Protein AF-A0A1Y1L6H0-F1 (afdb_monomer_lite)

Structure (mmCIF, N/CA/C/O backbone):
data_AF-A0A1Y1L6H0-F1
#
_entry.id   AF-A0A1Y1L6H0-F1
#
loop_
_atom_site.group_PDB
_atom_site.id
_atom_site.type_symbol
_atom_site.label_atom_id
_atom_site.label_alt_id
_atom_site.label_comp_id
_atom_site.label_asym_id
_atom_site.label_entity_id
_atom_site.label_seq_id
_atom_site.pdbx_PDB_ins_code
_atom_site.Cartn_x
_atom_site.Cartn_y
_atom_site.Cartn_z
_atom_site.occupancy
_atom_site.B_iso_or_equiv
_atom_site.auth_seq_id
_atom_site.auth_comp_id
_atom_site.auth_asym_id
_atom_site.auth_atom_id
_atom_site.pdbx_PDB_model_num
ATOM 1 N N . LEU A 1 1 ? 3.637 -61.536 18.360 1.00 40.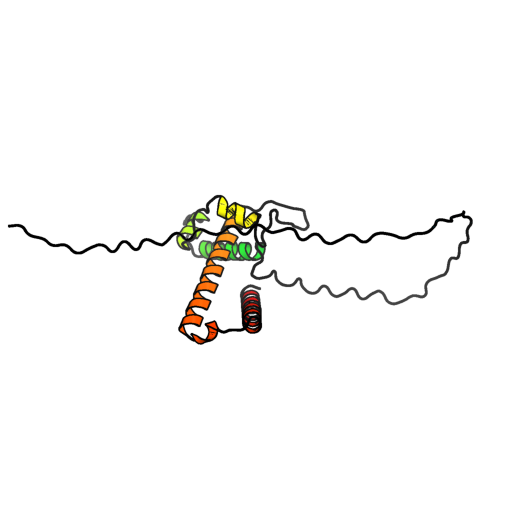59 1 LEU A N 1
ATOM 2 C CA . LEU A 1 1 ? 4.195 -61.189 17.035 1.00 40.59 1 LEU A CA 1
ATOM 3 C C . LEU A 1 1 ? 3.555 -59.858 16.644 1.00 40.59 1 LEU A C 1
ATOM 5 O O . LEU A 1 1 ? 2.347 -59.846 16.490 1.00 40.59 1 LEU A O 1
ATOM 9 N N . ALA A 1 2 ? 4.192 -58.685 16.686 1.00 39.50 2 ALA A N 1
ATOM 10 C CA . ALA A 1 2 ? 5.595 -58.319 16.458 1.00 39.50 2 ALA A CA 1
ATOM 11 C C . ALA A 1 2 ? 6.071 -58.635 15.031 1.00 39.50 2 ALA A C 1
ATOM 13 O O . ALA A 1 2 ? 6.339 -59.795 14.738 1.00 39.50 2 ALA A O 1
ATOM 14 N N . VAL A 1 3 ? 6.158 -57.614 14.168 1.00 39.69 3 VAL A N 1
ATOM 15 C CA . VAL A 1 3 ? 7.406 -56.915 13.774 1.00 39.69 3 VAL A CA 1
ATOM 16 C C . VAL A 1 3 ? 7.045 -55.742 12.840 1.00 39.69 3 VAL A C 1
ATOM 18 O O . VAL A 1 3 ? 6.186 -55.883 11.976 1.00 39.69 3 VAL A O 1
ATOM 21 N N . ALA A 1 4 ? 7.699 -54.589 13.016 1.00 43.91 4 ALA A N 1
ATOM 22 C CA . ALA A 1 4 ? 7.707 -53.475 12.059 1.00 43.91 4 ALA A CA 1
ATOM 23 C C . ALA A 1 4 ? 9.045 -53.457 11.295 1.00 43.91 4 ALA A C 1
ATOM 25 O O . ALA A 1 4 ? 10.051 -53.934 11.822 1.00 43.91 4 ALA A O 1
ATOM 26 N N . PRO A 1 5 ? 9.078 -52.899 10.077 1.00 48.12 5 PRO A N 1
ATOM 27 C CA . PRO A 1 5 ? 9.837 -51.655 9.877 1.00 48.12 5 PRO A CA 1
ATOM 28 C C . PRO A 1 5 ? 9.078 -50.660 8.964 1.00 48.12 5 PRO A C 1
ATOM 30 O O . PRO A 1 5 ? 8.147 -51.037 8.265 1.00 48.12 5 PRO A O 1
ATOM 33 N N . GLY A 1 6 ? 9.381 -49.362 8.906 1.00 35.38 6 GLY A N 1
ATOM 34 C CA . GLY A 1 6 ? 10.550 -48.647 9.420 1.00 35.38 6 GLY A CA 1
ATOM 35 C C . GLY A 1 6 ? 11.371 -48.047 8.274 1.00 35.38 6 GLY A C 1
ATOM 36 O O . GLY A 1 6 ? 12.362 -48.644 7.873 1.00 35.38 6 GLY A O 1
ATOM 37 N N . VAL A 1 7 ? 10.973 -46.873 7.762 1.00 43.47 7 VAL A N 1
ATOM 38 C CA . VAL A 1 7 ? 11.763 -46.077 6.797 1.00 43.47 7 VAL A CA 1
ATOM 39 C C . VAL A 1 7 ? 11.653 -44.568 7.064 1.00 43.47 7 VAL A C 1
ATOM 41 O O . VAL A 1 7 ? 10.680 -43.913 6.711 1.00 43.47 7 VAL A O 1
ATOM 44 N N . SER A 1 8 ? 12.700 -44.058 7.711 1.00 42.34 8 SER A N 1
ATOM 45 C CA . SER A 1 8 ? 13.355 -42.753 7.530 1.00 42.34 8 SER A CA 1
ATOM 46 C C . SER A 1 8 ? 12.532 -41.518 7.135 1.00 42.34 8 SER A C 1
ATOM 48 O O . SER A 1 8 ? 12.266 -41.266 5.961 1.00 42.34 8 SER A O 1
ATOM 50 N N . ALA A 1 9 ? 12.329 -40.625 8.108 1.00 40.88 9 ALA A N 1
ATOM 51 C CA . ALA A 1 9 ? 12.103 -39.208 7.838 1.00 40.88 9 ALA A CA 1
ATOM 52 C C . ALA A 1 9 ? 13.389 -38.558 7.288 1.00 40.88 9 ALA A C 1
ATOM 54 O O . ALA A 1 9 ? 14.435 -38.594 7.939 1.00 40.88 9 ALA A O 1
ATOM 55 N N . VAL A 1 10 ? 13.318 -37.935 6.109 1.00 40.34 10 VAL A N 1
ATOM 56 C CA . VAL A 1 10 ? 14.435 -37.161 5.546 1.00 40.34 10 VAL A CA 1
ATOM 57 C C . VAL A 1 10 ? 14.417 -35.757 6.150 1.00 40.34 10 VAL A C 1
ATOM 59 O O . VAL A 1 10 ? 13.650 -34.892 5.732 1.00 40.34 10 VAL A O 1
ATOM 62 N N . SER A 1 11 ? 15.279 -35.530 7.140 1.00 41.59 11 SER A N 1
ATOM 63 C CA . SER A 1 11 ? 15.542 -34.193 7.675 1.00 41.59 11 SER A CA 1
ATOM 64 C C . SER A 1 11 ? 16.319 -33.369 6.644 1.00 41.59 11 SER A C 1
ATOM 66 O O . SER A 1 11 ? 17.521 -33.565 6.461 1.00 41.59 11 SER A O 1
ATOM 68 N N . SER A 1 12 ? 15.638 -32.457 5.945 1.00 36.66 12 SER A N 1
ATOM 69 C CA . SER A 1 12 ? 16.293 -31.503 5.043 1.00 36.66 12 SER A CA 1
ATOM 70 C C . SER A 1 12 ? 16.885 -30.351 5.858 1.00 36.66 12 SER A C 1
ATOM 72 O O . SER A 1 12 ? 16.270 -29.302 6.044 1.00 36.66 12 SER A O 1
ATOM 74 N N . ALA A 1 13 ? 18.081 -30.578 6.399 1.00 37.84 13 ALA A N 1
ATOM 75 C CA . ALA A 1 13 ? 18.856 -29.537 7.058 1.00 37.84 13 ALA A CA 1
ATOM 76 C C . ALA A 1 13 ? 19.291 -28.484 6.026 1.00 37.84 13 ALA A C 1
ATOM 78 O O . ALA A 1 13 ? 20.063 -28.779 5.113 1.00 37.84 13 ALA A O 1
ATOM 79 N N . VAL A 1 14 ? 18.809 -27.250 6.181 1.00 44.34 14 VAL A N 1
ATOM 80 C CA . VAL A 1 14 ? 19.261 -26.111 5.372 1.00 44.34 14 VAL A CA 1
ATOM 81 C C . VAL A 1 14 ? 20.687 -25.748 5.807 1.00 44.34 14 VAL A C 1
ATOM 83 O O . VAL A 1 14 ? 20.886 -25.437 6.985 1.00 44.34 14 VAL A O 1
ATOM 86 N N . PRO A 1 15 ? 21.695 -25.770 4.913 1.00 43.34 15 PRO A N 1
ATOM 87 C CA . PRO A 1 15 ? 23.042 -25.352 5.271 1.00 43.34 15 PRO A CA 1
ATOM 88 C C . PRO A 1 15 ? 23.066 -23.847 5.556 1.00 43.34 15 PRO A C 1
ATOM 90 O O . PRO A 1 15 ? 22.772 -23.021 4.691 1.00 43.34 15 PRO A O 1
ATOM 93 N N . CYS A 1 16 ? 23.432 -23.493 6.787 1.00 38.28 16 CYS A N 1
ATOM 94 C CA . CYS A 1 16 ? 23.666 -22.113 7.192 1.00 38.28 16 CYS A CA 1
ATOM 95 C C . CYS A 1 16 ? 24.938 -21.592 6.506 1.00 38.28 16 CYS A C 1
ATOM 97 O O . CYS A 1 16 ? 26.048 -21.982 6.873 1.00 38.28 16 CYS A O 1
ATOM 99 N N . PHE A 1 17 ? 24.785 -20.728 5.502 1.00 38.56 17 PHE A N 1
ATOM 100 C CA . PHE A 1 17 ? 25.913 -20.045 4.872 1.00 38.56 17 PHE A CA 1
ATOM 101 C C . PHE A 1 17 ? 26.364 -18.860 5.742 1.00 38.56 17 PHE A C 1
ATOM 103 O O . PHE A 1 17 ? 25.545 -17.983 6.033 1.00 38.56 17 PHE A O 1
ATOM 110 N N . PRO A 1 18 ? 27.646 -18.779 6.146 1.00 38.69 18 PRO A N 1
ATOM 111 C CA . PRO A 1 18 ? 28.152 -17.620 6.867 1.00 38.69 18 PRO A CA 1
ATOM 112 C C . PRO A 1 18 ? 28.234 -16.417 5.921 1.00 38.69 18 PRO A C 1
ATOM 114 O O . PRO A 1 18 ? 28.964 -16.437 4.929 1.00 38.69 18 PRO A O 1
ATOM 117 N N . LEU A 1 19 ? 27.496 -15.351 6.237 1.00 37.47 19 LEU A N 1
ATOM 118 C CA . LEU A 1 19 ? 27.566 -14.098 5.493 1.00 37.47 19 LEU A CA 1
ATOM 119 C C . LEU A 1 19 ? 28.901 -13.402 5.807 1.00 37.47 19 LEU A C 1
ATOM 121 O O . LEU A 1 19 ? 29.082 -12.844 6.890 1.00 37.47 19 LEU A O 1
ATOM 125 N N . ALA A 1 20 ? 29.848 -13.464 4.870 1.00 36.69 20 ALA A N 1
ATOM 126 C CA . ALA A 1 20 ? 31.135 -12.793 5.005 1.00 36.69 20 ALA A CA 1
ATOM 127 C C . ALA A 1 20 ? 30.937 -11.269 5.063 1.00 36.69 20 ALA A C 1
ATOM 129 O O . ALA A 1 20 ? 30.380 -10.667 4.145 1.00 36.69 20 ALA A O 1
ATOM 130 N N . GLN A 1 21 ? 31.403 -10.643 6.144 1.00 36.53 21 GLN A N 1
ATOM 131 C CA . GLN A 1 21 ? 31.362 -9.192 6.305 1.00 36.53 21 GLN A CA 1
ATOM 132 C C . GLN A 1 21 ? 32.488 -8.556 5.481 1.00 36.53 21 GLN A C 1
ATOM 134 O O . GLN A 1 21 ? 33.656 -8.629 5.859 1.00 36.53 21 GLN A O 1
ATOM 139 N N . SER A 1 22 ? 32.147 -7.918 4.362 1.00 37.62 22 SER A N 1
ATOM 140 C CA . SER A 1 22 ? 33.073 -7.051 3.630 1.00 37.62 22 SER A CA 1
ATOM 141 C C . SER A 1 22 ? 33.025 -5.634 4.206 1.00 37.62 22 SER A C 1
ATOM 143 O O . SER A 1 22 ? 32.093 -4.876 3.927 1.00 37.62 22 SER A O 1
ATOM 145 N N . SER A 1 23 ? 34.027 -5.268 5.003 1.00 49.72 23 SER A N 1
ATOM 146 C CA . SER A 1 23 ? 34.226 -3.886 5.455 1.00 49.72 23 SER A CA 1
ATOM 147 C C . SER A 1 23 ? 34.489 -2.950 4.265 1.00 49.72 23 SER A C 1
ATOM 149 O O . SER A 1 23 ? 35.262 -3.322 3.379 1.00 49.72 23 SER A O 1
ATOM 151 N N . PRO A 1 24 ? 33.934 -1.725 4.234 1.00 40.47 24 PRO A N 1
ATOM 152 C CA . PRO A 1 24 ? 34.320 -0.732 3.240 1.00 40.47 24 PRO A CA 1
ATOM 153 C C . PRO A 1 24 ? 35.710 -0.171 3.571 1.00 40.47 24 PRO A C 1
ATOM 155 O O . PRO A 1 24 ? 35.891 0.544 4.557 1.00 40.47 24 PRO A O 1
ATOM 158 N N . THR A 1 25 ? 36.702 -0.484 2.739 1.00 35.00 25 THR A N 1
ATOM 159 C CA . THR A 1 25 ? 38.011 0.179 2.772 1.00 35.00 25 THR A CA 1
ATOM 160 C C . THR A 1 25 ? 37.849 1.634 2.334 1.00 35.00 25 THR A C 1
ATOM 162 O O . THR A 1 25 ? 37.329 1.901 1.251 1.00 35.00 25 THR A O 1
ATOM 165 N N . ALA A 1 26 ? 38.295 2.578 3.164 1.00 38.25 26 ALA A N 1
ATOM 166 C CA . ALA A 1 26 ? 38.330 3.987 2.793 1.00 38.25 26 ALA A CA 1
ATOM 167 C C . ALA A 1 26 ? 39.348 4.217 1.664 1.00 38.25 26 ALA A C 1
ATOM 169 O O . ALA A 1 26 ? 40.471 3.720 1.731 1.00 38.25 26 ALA A O 1
ATOM 170 N N . VAL A 1 27 ? 38.961 4.991 0.649 1.00 39.22 27 VAL A N 1
ATOM 171 C CA . VAL A 1 27 ? 39.873 5.478 -0.393 1.00 39.22 27 VAL A CA 1
ATOM 172 C C . VAL A 1 27 ? 40.096 6.965 -0.151 1.00 39.22 27 VAL A C 1
ATOM 174 O O . VAL A 1 27 ? 39.189 7.774 -0.347 1.00 39.22 27 VAL A O 1
ATOM 177 N N . GLU A 1 28 ? 41.296 7.318 0.306 1.00 36.25 28 GLU A N 1
ATOM 178 C CA . GLU A 1 28 ? 41.740 8.709 0.397 1.00 36.25 28 GLU A CA 1
ATOM 179 C C . GLU A 1 28 ? 41.859 9.331 -1.000 1.00 36.25 28 GLU A C 1
ATOM 181 O O . GLU A 1 28 ? 42.448 8.749 -1.913 1.00 36.25 28 GLU A O 1
ATOM 186 N N . LEU A 1 29 ? 41.337 10.549 -1.151 1.00 42.69 29 LEU A N 1
ATOM 187 C CA . LEU A 1 29 ? 41.637 11.420 -2.285 1.00 42.69 29 LEU A CA 1
ATOM 188 C C . LEU A 1 29 ? 42.812 12.332 -1.898 1.00 42.69 29 LEU A C 1
ATOM 190 O O . LEU A 1 29 ? 42.716 13.018 -0.879 1.00 42.69 29 LEU A O 1
ATOM 194 N N . PRO A 1 30 ? 43.912 12.369 -2.672 1.00 40.06 30 PRO A N 1
ATOM 195 C CA . PRO A 1 30 ? 45.084 13.150 -2.306 1.00 40.06 30 PRO A CA 1
ATOM 196 C C . PRO A 1 30 ? 44.861 14.654 -2.497 1.00 40.06 30 PRO A C 1
ATOM 198 O O . PRO A 1 30 ? 44.523 15.132 -3.581 1.00 40.06 30 PRO A O 1
ATOM 201 N N . THR A 1 31 ? 45.140 15.406 -1.436 1.00 37.25 31 THR A N 1
ATOM 202 C CA . THR A 1 31 ? 45.309 16.861 -1.455 1.00 37.25 31 THR A CA 1
ATOM 203 C C . THR A 1 31 ? 46.467 17.265 -2.369 1.00 37.25 31 THR A C 1
ATOM 205 O O . THR A 1 31 ? 47.589 16.797 -2.184 1.00 37.25 31 THR A O 1
ATOM 208 N N . VAL A 1 32 ? 46.237 18.230 -3.262 1.00 37.97 32 VAL A N 1
ATOM 209 C CA . VAL A 1 32 ? 47.302 19.088 -3.803 1.00 37.97 32 VAL A CA 1
ATOM 210 C C . VAL A 1 32 ? 46.952 20.535 -3.475 1.00 37.97 32 VAL A C 1
ATOM 212 O O . VAL A 1 32 ? 45.915 21.048 -3.889 1.00 37.97 32 VAL A O 1
ATOM 215 N N . ASN A 1 33 ? 47.821 21.163 -2.689 1.00 37.94 33 ASN A N 1
ATOM 216 C CA . ASN A 1 33 ? 47.774 22.570 -2.304 1.00 37.94 33 ASN A CA 1
ATOM 217 C C . ASN A 1 33 ? 48.964 23.322 -2.939 1.00 37.94 33 ASN A C 1
ATOM 219 O O . ASN A 1 33 ? 49.926 22.691 -3.371 1.00 37.94 33 ASN A O 1
ATOM 223 N N . ASP A 1 34 ? 48.905 24.657 -2.869 1.00 37.50 34 ASP A N 1
ATOM 224 C CA . ASP A 1 34 ? 49.951 25.645 -3.179 1.00 37.50 34 ASP A CA 1
ATOM 225 C C . ASP A 1 34 ? 50.199 25.905 -4.681 1.00 37.50 34 ASP A C 1
ATOM 227 O O . ASP A 1 34 ? 50.350 24.992 -5.480 1.00 37.50 34 ASP A O 1
ATOM 231 N N . SER A 1 35 ? 50.226 27.148 -5.174 1.00 46.38 35 SER A N 1
ATOM 232 C CA . SER A 1 35 ? 50.798 28.371 -4.583 1.00 46.38 35 SER A CA 1
ATOM 233 C C . SER A 1 35 ? 50.128 29.639 -5.169 1.00 46.38 35 SER A C 1
ATOM 235 O O . SER A 1 35 ? 49.759 29.648 -6.338 1.00 46.38 35 SER A O 1
ATOM 237 N N . ARG A 1 36 ? 49.811 30.675 -4.366 1.00 40.22 36 ARG A N 1
ATOM 238 C CA . ARG A 1 36 ? 50.675 31.836 -3.994 1.00 40.22 36 ARG A CA 1
ATOM 239 C C . ARG A 1 36 ? 50.852 32.819 -5.180 1.00 40.22 36 ARG A C 1
ATOM 241 O O . ARG A 1 36 ? 51.211 32.381 -6.257 1.00 40.22 36 ARG A O 1
ATOM 248 N N . CYS A 1 37 ? 50.682 34.147 -5.127 1.00 33.19 37 CYS A N 1
ATOM 249 C CA . CYS A 1 37 ? 50.494 35.188 -4.091 1.00 33.19 37 CYS A CA 1
ATOM 250 C C . CYS A 1 37 ? 49.604 36.321 -4.717 1.00 33.19 37 CYS A C 1
ATOM 252 O O . CYS A 1 37 ? 49.243 36.188 -5.879 1.00 33.19 37 CYS A O 1
ATOM 254 N N . GLN A 1 38 ? 49.209 37.467 -4.132 1.00 40.56 38 GLN A N 1
ATOM 255 C CA . GLN A 1 38 ? 49.434 38.171 -2.850 1.00 40.56 38 GLN A CA 1
ATOM 256 C C . GLN A 1 38 ? 48.209 39.102 -2.567 1.00 40.56 38 GLN A C 1
ATOM 258 O O . GLN A 1 38 ? 47.209 39.022 -3.272 1.00 40.56 38 GLN A O 1
ATOM 263 N N . MET A 1 39 ? 48.265 39.997 -1.568 1.00 47.28 39 MET A N 1
ATOM 264 C CA . MET A 1 39 ? 47.228 41.010 -1.275 1.00 47.28 39 MET A CA 1
ATOM 265 C C . MET A 1 39 ? 47.604 42.415 -1.773 1.00 47.28 39 MET A C 1
ATOM 267 O O . MET A 1 39 ? 48.724 42.839 -1.509 1.00 47.28 39 MET A O 1
ATOM 271 N N . VAL A 1 40 ? 46.635 43.186 -2.293 1.00 39.59 40 VAL A N 1
ATOM 272 C CA . VAL A 1 40 ? 46.544 44.653 -2.090 1.00 39.59 40 VAL A CA 1
ATOM 273 C C . VAL A 1 40 ? 45.063 45.085 -2.057 1.00 39.59 40 VAL A C 1
ATOM 275 O O . VAL A 1 40 ? 44.322 44.834 -3.002 1.00 39.59 40 VAL A O 1
ATOM 278 N N . ARG A 1 41 ? 44.634 45.783 -0.995 1.00 44.44 41 ARG A N 1
ATOM 279 C CA . ARG A 1 41 ? 43.503 46.740 -1.023 1.00 44.44 41 ARG A CA 1
ATOM 280 C C . ARG A 1 41 ? 44.099 48.143 -0.876 1.00 44.44 41 ARG A C 1
ATOM 282 O O . ARG A 1 41 ? 45.090 48.277 -0.157 1.00 44.44 41 ARG A O 1
ATOM 289 N N . PRO A 1 42 ? 43.493 49.177 -1.478 1.00 47.16 42 PRO A N 1
ATOM 290 C CA . PRO A 1 42 ? 42.917 50.202 -0.601 1.00 47.16 42 PRO A CA 1
ATOM 291 C C . PRO A 1 42 ? 41.602 50.851 -1.094 1.00 47.16 42 PRO A C 1
ATOM 293 O O . PRO A 1 42 ? 41.435 51.155 -2.265 1.00 47.16 42 PRO A O 1
ATOM 296 N N . ASN A 1 43 ? 40.733 51.115 -0.114 1.00 34.53 43 ASN A N 1
ATOM 297 C CA . ASN A 1 43 ? 39.963 52.349 0.138 1.00 34.53 43 ASN A CA 1
ATOM 298 C C . ASN A 1 43 ? 38.969 52.935 -0.906 1.00 34.53 43 ASN A C 1
ATOM 300 O O . ASN A 1 43 ? 39.320 53.327 -2.010 1.00 34.53 43 ASN A O 1
ATOM 304 N N . SER A 1 44 ? 37.724 53.111 -0.437 1.00 40.25 44 SER A N 1
ATOM 305 C CA . SER A 1 44 ? 36.618 53.951 -0.962 1.00 40.25 44 SER A CA 1
ATOM 306 C C . SER A 1 44 ? 36.943 55.477 -0.868 1.00 40.25 44 SER A C 1
ATOM 308 O O . SER A 1 44 ? 37.973 55.769 -0.254 1.00 40.25 44 SER A O 1
ATOM 310 N N . PRO A 1 45 ? 36.119 56.468 -1.343 1.00 50.53 45 PRO A N 1
ATOM 311 C CA . PRO A 1 45 ? 34.635 56.491 -1.356 1.00 50.53 45 PRO A CA 1
ATOM 312 C C . PRO A 1 45 ? 33.898 57.280 -2.489 1.00 50.53 45 PRO A C 1
ATOM 314 O O . PRO A 1 45 ? 34.504 57.837 -3.396 1.00 50.53 45 PRO A O 1
ATOM 317 N N . THR A 1 46 ? 32.564 57.379 -2.324 1.00 34.97 46 THR A N 1
ATOM 318 C CA . THR A 1 46 ? 31.652 58.472 -2.766 1.00 34.97 46 THR A CA 1
ATOM 319 C C . THR A 1 46 ? 30.835 58.314 -4.066 1.00 34.97 46 THR A C 1
ATOM 321 O O . THR A 1 46 ? 31.332 58.452 -5.174 1.00 34.97 46 THR A O 1
ATOM 324 N N . SER A 1 47 ? 29.528 58.115 -3.846 1.00 40.03 47 SER A N 1
ATOM 325 C CA . SER A 1 47 ? 28.326 58.619 -4.545 1.00 40.03 47 SER A CA 1
ATOM 326 C C . SER A 1 47 ? 28.339 58.983 -6.039 1.00 40.03 47 SER A C 1
ATOM 328 O O . SER A 1 47 ? 28.995 59.936 -6.445 1.00 40.03 47 SER A O 1
ATOM 330 N N . ASN A 1 48 ? 27.346 58.455 -6.772 1.00 36.12 48 ASN A N 1
ATOM 331 C CA . ASN A 1 48 ? 26.287 59.330 -7.302 1.00 36.12 48 ASN A CA 1
ATOM 332 C C . ASN A 1 48 ? 24.965 58.597 -7.589 1.00 36.12 48 ASN A C 1
ATOM 334 O O . ASN A 1 48 ? 24.943 57.400 -7.867 1.00 36.12 48 ASN A O 1
ATOM 338 N N . LEU A 1 49 ? 23.862 59.342 -7.489 1.00 45.41 49 LEU A N 1
ATOM 339 C CA . LEU A 1 49 ? 22.504 58.902 -7.816 1.00 45.41 49 LEU A CA 1
ATOM 340 C C . LEU A 1 49 ? 22.273 59.019 -9.328 1.00 45.41 49 LEU A C 1
ATOM 342 O O . LEU A 1 49 ? 22.653 60.028 -9.911 1.00 45.41 49 LEU A O 1
ATOM 346 N N . GLN A 1 50 ? 21.565 58.063 -9.933 1.00 36.53 50 GLN A N 1
ATOM 347 C CA . GLN A 1 50 ? 20.895 58.279 -11.218 1.00 36.53 50 GLN A CA 1
ATOM 348 C C . GLN A 1 50 ? 19.559 57.530 -11.213 1.00 36.53 50 GLN A C 1
ATOM 350 O O . GLN A 1 50 ? 19.504 56.305 -11.298 1.00 36.53 50 GLN A O 1
ATOM 355 N N . LEU A 1 51 ? 18.477 58.294 -11.075 1.00 40.25 51 LEU A N 1
ATOM 356 C CA . LEU A 1 51 ? 17.113 57.828 -11.298 1.00 40.25 51 LEU A CA 1
ATOM 357 C C . LEU A 1 51 ? 16.915 57.676 -12.817 1.00 40.25 51 LEU A C 1
ATOM 359 O O . LEU A 1 51 ? 17.358 58.537 -13.577 1.00 40.25 51 LEU A O 1
ATOM 363 N N . SER A 1 52 ? 16.276 56.609 -13.290 1.00 32.41 52 SER A N 1
ATOM 364 C CA . SER A 1 52 ? 15.880 56.482 -14.701 1.00 32.41 52 SER A CA 1
ATOM 365 C C . SER A 1 52 ? 14.609 55.648 -14.814 1.00 32.41 52 SER A C 1
ATOM 367 O O . SER A 1 52 ? 14.474 54.610 -14.167 1.00 32.41 52 SER A O 1
ATOM 369 N N . GLU A 1 53 ? 13.652 56.168 -15.575 1.00 35.06 53 GLU A N 1
ATOM 370 C CA . GLU A 1 53 ? 12.261 55.716 -15.593 1.00 35.06 53 GLU A CA 1
ATOM 371 C C . GLU A 1 53 ? 12.052 54.401 -16.357 1.00 35.06 53 GLU A C 1
ATOM 373 O O . GLU A 1 53 ? 12.825 54.018 -17.235 1.00 35.06 53 GLU A O 1
ATOM 378 N N . SER A 1 54 ? 10.958 53.711 -16.029 1.00 40.69 54 SER A N 1
ATOM 379 C CA . SER A 1 54 ? 10.496 52.534 -16.770 1.00 40.69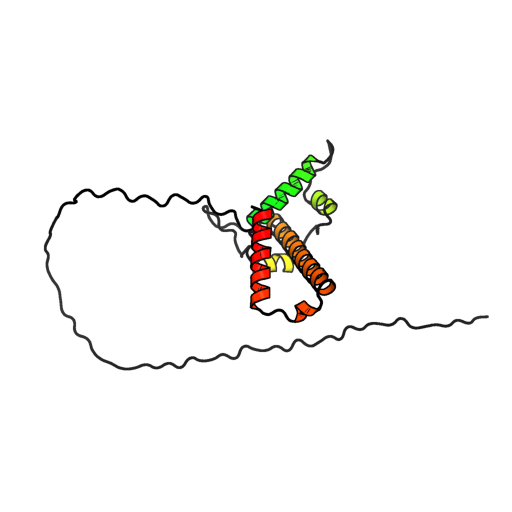 54 SER A CA 1
ATOM 380 C C . SER A 1 54 ? 9.825 52.924 -18.089 1.00 40.69 54 SER A C 1
ATOM 382 O O . SER A 1 54 ? 8.980 53.817 -18.090 1.00 40.69 54 SER A O 1
ATOM 384 N N . PRO A 1 55 ? 10.032 52.160 -19.171 1.00 46.69 55 PRO A N 1
ATOM 385 C CA . PRO A 1 55 ? 9.010 51.938 -20.179 1.00 46.69 55 PRO A CA 1
ATOM 386 C C . PRO A 1 55 ? 8.221 50.658 -19.854 1.00 46.69 55 PRO A C 1
ATOM 388 O O . PRO A 1 55 ? 8.786 49.621 -19.507 1.00 46.69 55 PRO A O 1
ATOM 391 N N . VAL A 1 56 ? 6.895 50.746 -19.958 1.00 51.16 56 VAL A N 1
ATOM 392 C CA . VAL A 1 56 ? 5.950 49.662 -19.647 1.00 51.16 56 VAL A CA 1
ATOM 393 C C . VAL A 1 56 ? 6.182 48.448 -20.557 1.00 51.16 56 VAL A C 1
ATOM 395 O O . VAL A 1 56 ? 6.030 48.545 -21.773 1.00 51.16 56 VAL A O 1
ATOM 398 N N . GLY A 1 57 ? 6.497 47.299 -19.954 1.00 41.56 57 GLY A N 1
ATOM 399 C CA . GLY A 1 57 ? 6.572 45.990 -20.606 1.00 41.56 57 GLY A CA 1
ATOM 400 C C . GLY A 1 57 ? 5.575 45.006 -19.988 1.00 41.56 57 GLY A C 1
ATOM 401 O O . GLY A 1 57 ? 5.390 44.999 -18.775 1.00 41.56 57 GLY A O 1
ATOM 402 N N . GLU A 1 58 ? 4.929 44.214 -20.847 1.00 47.69 58 GLU A N 1
ATOM 403 C CA . GLU A 1 58 ? 3.901 43.193 -20.571 1.00 47.69 58 GLU A CA 1
ATOM 404 C C . GLU A 1 58 ? 4.101 42.427 -19.238 1.00 47.69 58 GLU A C 1
ATOM 406 O O . GLU A 1 58 ? 5.213 41.963 -18.965 1.00 47.69 58 GLU A O 1
ATOM 411 N N . PRO A 1 59 ? 3.053 42.248 -18.400 1.00 53.78 59 PRO A N 1
ATOM 412 C CA . PRO A 1 59 ? 3.186 41.492 -17.157 1.00 53.78 59 PRO A CA 1
ATOM 413 C C . PRO A 1 59 ? 3.619 40.050 -17.465 1.00 53.78 59 PRO A C 1
ATOM 415 O O . PRO A 1 59 ? 3.063 39.440 -18.385 1.00 53.78 59 PRO A O 1
ATOM 418 N N . PRO A 1 60 ? 4.562 39.462 -16.703 1.00 50.91 60 PRO A N 1
ATOM 419 C CA . PRO A 1 60 ? 4.987 38.091 -16.939 1.00 50.91 60 PRO A CA 1
ATOM 420 C C . PRO A 1 60 ? 3.782 37.150 -16.890 1.00 50.91 60 PRO A C 1
ATOM 422 O O . PRO A 1 60 ? 3.103 37.061 -15.865 1.00 50.91 60 PRO A O 1
ATOM 425 N N . ARG A 1 61 ? 3.525 36.424 -17.988 1.00 57.03 61 ARG A N 1
ATOM 426 C CA . ARG A 1 61 ? 2.602 35.284 -17.973 1.00 57.03 61 ARG A CA 1
ATOM 427 C C . ARG A 1 61 ? 3.132 34.295 -16.938 1.00 57.03 61 ARG A C 1
ATOM 429 O O . ARG A 1 61 ? 4.109 33.595 -17.201 1.00 57.03 61 ARG A O 1
ATOM 436 N N . LEU A 1 62 ? 2.504 34.270 -15.762 1.00 61.88 62 LEU A N 1
ATOM 437 C CA . LEU A 1 62 ? 2.781 33.259 -14.750 1.00 61.88 62 LEU A CA 1
ATOM 438 C C . LEU A 1 62 ? 2.627 31.882 -15.411 1.00 61.88 62 LEU A C 1
ATOM 440 O O . LEU A 1 62 ? 1.660 31.690 -16.159 1.00 61.88 62 LEU A O 1
ATOM 444 N N . PRO A 1 63 ? 3.550 30.932 -15.178 1.00 57.47 63 PRO A N 1
ATOM 445 C CA . PRO A 1 63 ? 3.365 29.580 -15.670 1.00 57.47 63 PRO A CA 1
ATOM 446 C C . PRO A 1 63 ? 2.040 29.061 -15.114 1.00 57.47 63 PRO A C 1
ATOM 448 O O . PRO A 1 63 ? 1.835 29.052 -13.899 1.00 57.47 63 PRO A O 1
ATOM 451 N N . ASN A 1 64 ? 1.135 28.681 -16.020 1.00 53.62 64 ASN A N 1
ATOM 452 C CA . ASN A 1 64 ? -0.132 28.053 -15.667 1.00 53.62 64 ASN A CA 1
ATOM 453 C C . ASN A 1 64 ? 0.173 26.920 -14.676 1.00 53.62 64 ASN A C 1
ATOM 455 O O . ASN A 1 64 ? 0.987 26.062 -15.037 1.00 53.62 64 ASN A O 1
ATOM 459 N N . PRO A 1 65 ? -0.406 26.905 -13.459 1.00 53.03 65 PRO A N 1
ATOM 460 C CA . PRO A 1 65 ? -0.178 25.813 -12.532 1.00 53.03 65 PRO A CA 1
ATOM 461 C C . PRO A 1 65 ? -0.608 24.531 -13.233 1.00 53.03 65 PRO A C 1
ATOM 463 O O . PRO A 1 65 ? -1.797 24.325 -13.482 1.00 53.03 65 PRO A O 1
ATOM 466 N N . GLN A 1 66 ? 0.357 23.685 -13.605 1.00 51.38 66 GLN A N 1
ATOM 467 C CA . GLN A 1 66 ? -0.002 22.341 -14.025 1.00 51.38 66 GLN A CA 1
ATOM 468 C C . GLN A 1 66 ? -0.787 21.732 -12.861 1.00 51.38 66 GLN A C 1
ATOM 470 O O . GLN A 1 66 ? -0.369 21.921 -11.710 1.00 51.38 66 GLN A O 1
ATOM 475 N N . PRO A 1 67 ? -1.924 21.059 -13.122 1.00 53.88 67 PRO A N 1
ATOM 476 C CA . PRO A 1 67 ? -2.621 20.350 -12.062 1.00 53.88 67 PRO A CA 1
ATOM 477 C C . PRO A 1 67 ? -1.583 19.468 -11.359 1.00 53.88 67 PRO A C 1
ATOM 479 O O . PRO A 1 67 ? -0.774 18.846 -12.059 1.00 53.88 67 PRO A O 1
ATOM 482 N N . PRO A 1 68 ? -1.521 19.486 -10.013 1.00 57.53 68 PRO A N 1
ATOM 483 C CA . PRO A 1 68 ? -0.494 18.754 -9.289 1.00 57.53 68 PRO A CA 1
ATOM 484 C C . PRO A 1 68 ? -0.507 17.315 -9.788 1.00 57.53 68 PRO A C 1
ATOM 486 O O . PRO A 1 68 ? -1.571 16.694 -9.818 1.00 57.53 68 PRO A O 1
ATOM 489 N N . MET A 1 69 ? 0.651 16.826 -10.247 1.00 58.41 69 MET A N 1
ATOM 490 C CA . MET A 1 69 ? 0.751 15.457 -10.751 1.00 58.41 69 MET A CA 1
ATOM 491 C C . MET A 1 69 ? 0.168 14.521 -9.688 1.00 58.41 69 MET A C 1
ATOM 493 O O . MET A 1 69 ? 0.470 14.733 -8.505 1.00 58.41 69 MET A O 1
ATOM 497 N N . PRO A 1 70 ? -0.663 13.532 -10.073 1.00 60.69 70 PRO A N 1
ATOM 498 C CA . PRO A 1 70 ? -1.239 12.613 -9.105 1.00 60.69 70 PRO A CA 1
ATOM 499 C C . PRO A 1 70 ? -0.111 12.015 -8.255 1.00 60.69 70 PRO A C 1
ATOM 501 O O . PRO A 1 70 ? 0.983 11.753 -8.777 1.00 60.69 70 PRO A O 1
ATOM 504 N N . PRO A 1 71 ? -0.313 11.870 -6.934 1.00 65.94 71 PRO A N 1
ATOM 505 C CA . PRO A 1 71 ? 0.704 11.285 -6.080 1.00 65.94 71 PRO A CA 1
ATOM 506 C C . PRO A 1 71 ? 1.031 9.891 -6.614 1.00 65.94 71 PRO A C 1
ATOM 508 O O . PRO A 1 71 ? 0.123 9.102 -6.863 1.00 65.94 71 PRO A O 1
ATOM 511 N N . LYS A 1 72 ? 2.327 9.605 -6.789 1.00 78.94 72 LYS A N 1
ATOM 512 C CA . LYS A 1 72 ? 2.807 8.305 -7.277 1.00 78.94 72 LYS A CA 1
ATOM 513 C C . LYS A 1 72 ? 2.115 7.146 -6.566 1.00 78.94 72 LYS A C 1
ATOM 515 O O . LYS A 1 72 ? 1.826 7.234 -5.370 1.00 78.94 72 LYS A O 1
ATOM 520 N N . TYR A 1 73 ? 1.958 6.031 -7.268 1.00 83.62 73 TYR A N 1
ATOM 521 C CA . TYR A 1 73 ? 1.437 4.782 -6.724 1.00 83.62 73 TYR A CA 1
ATOM 522 C C . TYR A 1 73 ? 2.082 4.409 -5.376 1.00 83.62 73 TYR A C 1
ATOM 524 O O . TYR A 1 73 ? 1.363 4.064 -4.436 1.00 83.62 73 TYR A O 1
ATOM 532 N N . ASP A 1 74 ? 3.405 4.562 -5.247 1.00 86.06 74 ASP A N 1
ATOM 533 C CA . ASP A 1 74 ? 4.184 4.233 -4.045 1.00 86.06 74 ASP A CA 1
ATOM 534 C C . ASP A 1 74 ? 4.140 5.292 -2.923 1.00 86.06 74 ASP A C 1
ATOM 536 O O . ASP A 1 74 ? 4.784 5.121 -1.883 1.00 86.06 74 ASP A O 1
ATOM 540 N N . ASN A 1 75 ? 3.385 6.383 -3.101 1.00 88.19 75 ASN A N 1
ATOM 541 C CA . ASN A 1 75 ? 3.250 7.441 -2.104 1.00 88.19 75 ASN A CA 1
ATOM 542 C C . ASN A 1 75 ? 2.495 6.921 -0.858 1.00 88.19 75 ASN A C 1
ATOM 544 O O . ASN A 1 75 ? 1.333 6.518 -0.972 1.00 88.19 75 ASN A O 1
ATOM 548 N N . PRO A 1 76 ? 3.084 6.990 0.352 1.00 89.44 76 PRO A N 1
ATOM 549 C CA . PRO A 1 76 ? 2.457 6.469 1.569 1.00 89.44 76 PRO A CA 1
ATOM 550 C C . PRO A 1 76 ? 1.107 7.097 1.934 1.00 89.44 76 PRO A C 1
ATOM 552 O O . PRO A 1 76 ? 0.264 6.422 2.524 1.00 89.44 76 PRO A O 1
ATOM 555 N N . GLN A 1 77 ? 0.872 8.363 1.573 1.00 88.31 77 GLN A N 1
ATOM 556 C CA . GLN A 1 77 ? -0.430 8.999 1.764 1.00 88.31 77 GLN A CA 1
ATOM 557 C C . GLN A 1 77 ? -1.474 8.389 0.821 1.00 88.31 77 GLN A C 1
ATOM 559 O O . GLN A 1 77 ? -2.530 7.974 1.290 1.00 88.31 77 GLN A O 1
ATOM 564 N N . ALA A 1 78 ? -1.157 8.250 -0.470 1.00 90.25 78 ALA A N 1
ATOM 565 C CA . ALA A 1 78 ? -2.052 7.624 -1.446 1.00 90.25 78 ALA A CA 1
ATOM 566 C C . ALA A 1 78 ? -2.341 6.151 -1.090 1.00 90.25 78 ALA A C 1
ATOM 568 O O . ALA A 1 78 ? -3.476 5.688 -1.19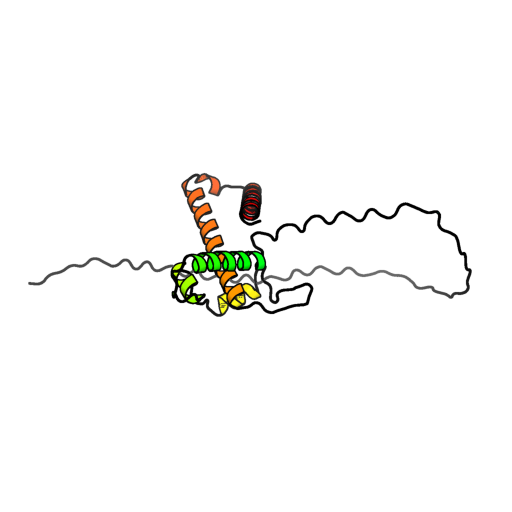5 1.00 90.25 78 ALA A O 1
ATOM 569 N N . ILE A 1 79 ? -1.339 5.422 -0.585 1.00 92.50 79 ILE A N 1
ATOM 570 C CA . ILE A 1 79 ? -1.501 4.063 -0.045 1.00 92.50 79 ILE A CA 1
ATOM 571 C C . ILE A 1 79 ? -2.507 4.045 1.118 1.00 92.50 79 ILE A C 1
ATOM 573 O O . ILE A 1 79 ? -3.419 3.213 1.131 1.00 92.50 79 ILE A O 1
ATOM 577 N N . TYR A 1 80 ? -2.385 4.967 2.079 1.00 93.94 80 TYR A N 1
ATOM 578 C CA . TYR A 1 80 ? -3.317 5.050 3.204 1.00 93.94 80 TYR A CA 1
ATOM 579 C C . TYR A 1 80 ? -4.729 5.487 2.779 1.00 93.94 80 TYR A C 1
ATOM 581 O O . TYR A 1 80 ? -5.713 4.929 3.262 1.00 93.94 80 TYR A O 1
ATOM 589 N N . GLU A 1 81 ? -4.859 6.414 1.831 1.00 94.06 81 GLU A N 1
ATOM 590 C CA . GLU A 1 81 ? -6.152 6.823 1.266 1.00 94.06 81 GLU A CA 1
ATOM 591 C C . GLU A 1 81 ? -6.862 5.642 0.582 1.00 94.06 81 GLU A C 1
ATOM 593 O O . GLU A 1 81 ? -8.034 5.379 0.872 1.00 94.06 81 GLU A O 1
ATOM 598 N N . ARG A 1 82 ? -6.137 4.841 -0.217 1.00 95.19 82 ARG A N 1
ATOM 599 C CA . ARG A 1 82 ? -6.658 3.590 -0.801 1.00 95.19 82 ARG A CA 1
ATOM 600 C C . ARG A 1 82 ? -7.056 2.568 0.273 1.00 95.19 82 ARG A C 1
ATOM 602 O O . ARG A 1 82 ? -8.117 1.954 0.158 1.00 95.19 82 ARG A O 1
ATOM 609 N N . TYR A 1 83 ? -6.276 2.422 1.349 1.00 96.62 83 TYR A N 1
ATOM 610 C CA . TYR A 1 83 ? -6.630 1.569 2.495 1.00 96.62 83 TYR A CA 1
ATOM 611 C C . TYR A 1 83 ? -7.931 2.022 3.179 1.00 96.62 83 TYR A C 1
ATOM 613 O O . TYR A 1 83 ? -8.806 1.202 3.476 1.00 96.62 83 TYR A O 1
ATOM 621 N N . VAL A 1 84 ? -8.090 3.330 3.410 1.00 96.88 84 VAL A N 1
ATOM 622 C CA . VAL A 1 84 ? -9.299 3.909 4.011 1.00 96.88 84 VAL A CA 1
ATOM 623 C C . VAL A 1 84 ? -10.513 3.714 3.100 1.00 96.88 84 VAL A C 1
ATOM 625 O O . VAL A 1 84 ? -11.573 3.353 3.612 1.00 96.88 84 VAL A O 1
ATOM 628 N N . ALA A 1 85 ? -10.362 3.877 1.782 1.00 96.94 85 ALA A N 1
ATOM 629 C CA . ALA A 1 85 ? -11.420 3.644 0.798 1.00 96.94 85 ALA A CA 1
ATOM 630 C C . ALA A 1 85 ? -11.852 2.166 0.729 1.00 96.94 85 ALA A C 1
ATOM 632 O O . ALA A 1 85 ? -13.044 1.863 0.781 1.00 96.94 85 ALA A O 1
ATOM 633 N N . ALA A 1 86 ? -10.903 1.224 0.699 1.00 96.81 86 ALA A N 1
ATOM 634 C CA . ALA A 1 86 ? -11.208 -0.208 0.731 1.00 96.81 86 ALA A CA 1
ATOM 635 C C . ALA A 1 86 ? -11.935 -0.608 2.032 1.00 96.81 86 ALA A C 1
ATOM 637 O O . ALA A 1 86 ? -12.933 -1.334 2.012 1.00 96.81 86 ALA A O 1
ATOM 638 N N . ARG A 1 87 ? -11.494 -0.064 3.173 1.00 97.56 87 ARG A N 1
ATOM 639 C CA . ARG A 1 87 ? -12.146 -0.282 4.469 1.00 97.56 87 ARG A CA 1
ATOM 640 C C . ARG A 1 87 ? -13.535 0.348 4.555 1.00 97.56 87 ARG A C 1
ATOM 642 O O . ARG A 1 87 ? -14.429 -0.266 5.137 1.00 97.56 87 ARG A O 1
ATOM 649 N N . SER A 1 88 ? -13.739 1.549 4.015 1.00 96.81 88 SER A N 1
ATOM 650 C CA . SER A 1 88 ? -15.049 2.211 4.035 1.00 96.81 88 SER A CA 1
ATOM 651 C C . SER A 1 88 ? -16.052 1.498 3.123 1.00 96.81 88 SER A C 1
ATOM 653 O O . SER A 1 88 ? -17.198 1.309 3.530 1.00 96.81 88 SER A O 1
ATOM 655 N N . ALA A 1 89 ? -15.612 0.983 1.970 1.00 97.56 89 ALA A N 1
ATOM 656 C CA . ALA A 1 89 ? -16.407 0.094 1.125 1.00 97.56 89 ALA A CA 1
ATOM 657 C C . ALA A 1 89 ? -16.786 -1.205 1.864 1.00 97.56 89 ALA A C 1
ATOM 659 O O . ALA A 1 89 ? -17.960 -1.583 1.893 1.00 97.56 89 ALA A O 1
ATOM 660 N N . TRP A 1 90 ? -15.832 -1.845 2.555 1.00 97.56 90 TRP A N 1
ATOM 661 C CA . TRP A 1 90 ? -16.117 -3.025 3.382 1.00 97.56 90 TRP A CA 1
ATOM 662 C C . TRP A 1 90 ? -17.112 -2.720 4.515 1.00 97.56 90 TRP A C 1
ATOM 664 O O . TRP A 1 90 ? -18.032 -3.507 4.747 1.00 97.56 90 TRP A O 1
ATOM 674 N N . TYR A 1 91 ? -16.987 -1.563 5.181 1.00 96.56 91 TYR A N 1
ATOM 675 C CA . TYR A 1 91 ? -17.952 -1.076 6.175 1.00 96.56 91 TYR A CA 1
ATOM 676 C C . TYR A 1 91 ? -19.341 -0.820 5.579 1.00 96.56 91 TYR A C 1
ATOM 678 O O . TYR A 1 91 ? -20.333 -1.112 6.249 1.00 96.56 91 TYR A O 1
ATOM 686 N N . ALA A 1 92 ? -19.440 -0.283 4.361 1.00 95.94 92 ALA A N 1
ATOM 687 C CA . ALA A 1 92 ? -20.716 -0.046 3.685 1.00 95.94 92 ALA A CA 1
ATOM 688 C C . ALA A 1 92 ? -21.440 -1.362 3.352 1.00 95.94 92 ALA A C 1
ATOM 690 O O . ALA A 1 92 ? -22.652 -1.446 3.523 1.00 95.94 92 ALA A O 1
ATOM 691 N N . ALA A 1 93 ? -20.692 -2.409 2.986 1.00 95.75 93 ALA A N 1
ATOM 692 C CA . ALA A 1 93 ? -21.226 -3.744 2.710 1.00 95.75 93 ALA A CA 1
ATOM 693 C C . ALA A 1 93 ? -21.677 -4.531 3.964 1.00 95.75 93 ALA A C 1
ATOM 695 O O . ALA A 1 93 ? -22.338 -5.560 3.832 1.00 95.75 93 ALA A O 1
ATOM 696 N N . GLN A 1 94 ? -21.336 -4.087 5.183 1.00 95.38 94 GLN A N 1
ATOM 697 C CA . GLN A 1 94 ? -21.755 -4.773 6.412 1.00 95.38 94 GLN A CA 1
ATOM 698 C C . GLN A 1 94 ? -23.223 -4.503 6.767 1.00 95.38 94 GLN A C 1
ATOM 700 O O . GLN A 1 94 ? -23.654 -3.346 6.810 1.00 95.38 94 GLN A O 1
ATOM 705 N N . ALA A 1 95 ? -23.932 -5.568 7.159 1.00 93.88 95 ALA A N 1
ATOM 706 C CA . ALA A 1 95 ? -25.310 -5.527 7.647 1.00 93.88 95 ALA A CA 1
ATOM 707 C C . ALA A 1 95 ? -25.538 -4.490 8.768 1.00 93.88 95 ALA A C 1
ATOM 709 O O . ALA A 1 95 ? -24.638 -4.172 9.556 1.00 93.88 95 ALA A O 1
ATOM 710 N N . ALA A 1 96 ? -26.769 -3.980 8.860 1.00 91.75 96 ALA A N 1
ATOM 711 C CA . ALA A 1 96 ? -27.178 -3.067 9.925 1.00 91.75 96 ALA A CA 1
ATOM 712 C C . ALA A 1 96 ? -26.976 -3.713 11.310 1.00 91.75 96 ALA A C 1
ATOM 714 O O . ALA A 1 96 ? -27.266 -4.891 11.503 1.00 91.75 96 ALA A O 1
ATOM 715 N N . GLY A 1 97 ? -26.436 -2.950 12.263 1.00 90.25 97 GLY A N 1
ATOM 716 C CA . GLY A 1 97 ? -26.068 -3.457 13.592 1.00 90.25 97 GLY A CA 1
ATOM 717 C C . GLY A 1 97 ? -24.746 -4.238 13.657 1.00 90.25 97 GLY A C 1
ATOM 718 O O . GLY A 1 97 ? -24.278 -4.519 14.758 1.00 90.25 97 GLY A O 1
ATOM 719 N N . SER A 1 98 ? -24.096 -4.544 12.527 1.00 91.44 98 SER A N 1
ATOM 720 C CA . SER A 1 98 ? -22.746 -5.121 12.547 1.00 91.44 98 SER A CA 1
ATOM 721 C C . SER A 1 98 ? -21.746 -4.138 13.160 1.00 91.44 98 SER A C 1
ATOM 723 O O . SER A 1 98 ? -21.741 -2.949 12.831 1.00 91.44 98 SER A O 1
ATOM 725 N N . ILE A 1 99 ? -20.872 -4.643 14.031 1.00 91.06 99 ILE A N 1
ATOM 726 C CA . ILE A 1 99 ? -19.744 -3.881 14.570 1.00 91.06 99 ILE A CA 1
ATOM 727 C C . ILE A 1 99 ? -18.767 -3.608 13.412 1.00 91.06 99 ILE A C 1
ATOM 729 O O . ILE A 1 99 ? -18.403 -4.525 12.676 1.00 91.06 99 ILE A O 1
ATOM 733 N N . LYS A 1 100 ? -18.346 -2.348 13.249 1.00 94.06 100 LYS A N 1
ATOM 734 C CA . LYS A 1 100 ? -17.479 -1.880 12.152 1.00 94.06 100 LYS A CA 1
ATOM 735 C C . LYS A 1 100 ? -16.167 -1.344 12.725 1.00 94.06 100 LYS A C 1
ATOM 737 O O . LYS A 1 100 ? -16.054 -0.163 13.039 1.00 94.06 100 LYS A O 1
ATOM 742 N N . THR A 1 101 ? -15.179 -2.223 12.904 1.00 95.81 101 THR A N 1
ATOM 743 C CA . THR A 1 101 ? -13.842 -1.853 13.406 1.00 95.81 101 THR A CA 1
ATOM 744 C C . THR A 1 101 ? -12.725 -2.221 12.440 1.00 95.81 101 THR A C 1
ATOM 746 O O . THR A 1 101 ? -12.825 -3.184 11.675 1.00 95.81 101 THR A O 1
ATOM 749 N N . ASN A 1 102 ? -11.598 -1.510 12.558 1.00 94.88 102 ASN A N 1
ATOM 750 C CA . ASN A 1 102 ? -10.398 -1.790 11.774 1.00 94.88 102 ASN A CA 1
ATOM 751 C C . ASN A 1 102 ? -9.900 -3.235 11.985 1.00 94.88 102 ASN A C 1
ATOM 753 O O . ASN A 1 102 ? -9.434 -3.876 11.052 1.00 94.88 102 ASN A O 1
ATOM 757 N N . GLN A 1 103 ? -10.055 -3.787 13.194 1.00 95.38 103 GLN A N 1
ATOM 758 C CA . GLN A 1 103 ? -9.658 -5.168 13.490 1.00 95.38 103 GLN A CA 1
ATOM 759 C C . GLN A 1 103 ? -10.507 -6.201 12.737 1.00 95.38 103 GLN A C 1
ATOM 761 O O . GLN A 1 103 ? -9.969 -7.209 12.285 1.00 95.38 103 GLN A O 1
ATOM 766 N N . GLN A 1 104 ? -11.815 -5.969 12.585 1.00 96.31 104 GLN A N 1
ATOM 767 C CA . GLN A 1 104 ? -12.682 -6.870 11.819 1.00 96.31 104 GLN A CA 1
ATOM 768 C C . GLN A 1 104 ? -12.417 -6.765 10.319 1.00 96.31 104 GLN A C 1
ATOM 770 O O . GLN A 1 104 ? -12.321 -7.803 9.673 1.00 96.31 104 GLN A O 1
ATOM 775 N N . TYR A 1 105 ? -12.216 -5.550 9.795 1.00 97.00 105 TYR A N 1
ATOM 776 C CA . TYR A 1 105 ? -11.783 -5.349 8.410 1.00 97.00 105 TYR A CA 1
ATOM 777 C C . TYR A 1 105 ? -10.500 -6.138 8.116 1.00 97.00 105 TYR A C 1
ATOM 779 O O . TYR A 1 105 ? -10.468 -6.954 7.200 1.00 97.00 105 TYR A O 1
ATOM 787 N N . ARG A 1 106 ? -9.468 -5.982 8.957 1.00 97.12 106 ARG A N 1
ATOM 788 C CA . ARG A 1 106 ? -8.195 -6.698 8.791 1.00 97.12 106 ARG A CA 1
ATOM 789 C C . ARG A 1 106 ? -8.368 -8.218 8.849 1.00 97.12 106 ARG A C 1
ATOM 791 O O . ARG A 1 106 ? -7.824 -8.901 7.994 1.00 97.12 106 ARG A O 1
ATOM 798 N N . ARG A 1 107 ? -9.188 -8.747 9.771 1.00 96.44 107 ARG A N 1
ATOM 799 C CA . ARG A 1 107 ? -9.534 -10.185 9.802 1.00 96.44 107 ARG A CA 1
ATOM 800 C C . ARG A 1 107 ? -10.235 -10.650 8.525 1.00 96.44 107 ARG A C 1
ATOM 802 O O . ARG A 1 107 ? -9.891 -11.709 8.019 1.00 96.44 107 ARG A O 1
ATOM 809 N N . ALA A 1 108 ? -11.197 -9.879 8.017 1.00 96.12 108 ALA A N 1
ATOM 810 C CA . ALA A 1 108 ? -11.947 -10.222 6.810 1.00 96.12 108 ALA A CA 1
ATOM 811 C C . ALA A 1 108 ? -11.066 -10.220 5.549 1.00 96.12 108 ALA A C 1
ATOM 813 O O . ALA A 1 108 ? -11.267 -11.050 4.670 1.00 96.12 108 ALA A O 1
ATOM 814 N N . MET A 1 109 ? -10.068 -9.334 5.495 1.00 95.75 109 MET A N 1
ATOM 815 C CA . MET A 1 109 ? -9.097 -9.235 4.398 1.00 95.75 109 MET A CA 1
ATOM 816 C C . MET A 1 109 ? -7.846 -10.116 4.594 1.00 95.75 109 MET A C 1
ATOM 818 O O . MET A 1 109 ? -6.905 -10.006 3.818 1.00 95.75 109 MET A O 1
ATOM 822 N N . GLY A 1 110 ? -7.784 -10.948 5.643 1.00 95.88 110 GLY A N 1
ATOM 823 C CA . GLY A 1 110 ? -6.611 -11.785 5.949 1.00 95.88 110 GLY A CA 1
ATOM 824 C C . GLY A 1 110 ? -5.352 -11.023 6.399 1.00 95.88 110 GLY A C 1
ATOM 825 O O . GLY A 1 110 ? -4.284 -11.619 6.521 1.00 95.88 110 GLY A O 1
ATOM 826 N N . LEU A 1 111 ? -5.456 -9.719 6.670 1.00 96.50 111 LEU A N 1
ATOM 827 C CA . LEU A 1 111 ? -4.326 -8.846 6.988 1.00 96.50 111 LEU A CA 1
ATOM 828 C C . LEU A 1 111 ? -3.820 -9.047 8.432 1.00 96.50 111 LEU A C 1
ATOM 830 O O . LEU A 1 111 ? -4.629 -9.224 9.354 1.00 96.50 111 LEU A O 1
ATOM 834 N N . PRO A 1 112 ? -2.501 -8.918 8.691 1.00 95.75 112 PRO A N 1
ATOM 835 C CA . PRO A 1 112 ? -1.943 -9.018 10.037 1.00 95.75 112 PRO A CA 1
ATOM 836 C C . PRO A 1 112 ? -2.596 -8.025 11.005 1.00 95.75 112 PRO A C 1
ATOM 838 O O . PRO A 1 112 ? -2.622 -6.821 10.754 1.00 95.75 112 PRO A O 1
ATOM 841 N N . LEU A 1 113 ? -3.099 -8.494 12.151 1.00 95.94 113 LEU A N 1
ATOM 842 C CA . LEU A 1 113 ? -3.725 -7.611 13.150 1.00 95.94 113 LEU A CA 1
ATOM 843 C C . LEU A 1 113 ? -2.744 -6.612 13.780 1.00 95.94 113 LEU A C 1
ATOM 845 O O . LEU A 1 113 ? -3.167 -5.556 14.251 1.00 95.94 113 LEU A O 1
ATOM 849 N N . ARG A 1 114 ? -1.456 -6.967 13.821 1.00 94.50 114 ARG A N 1
ATOM 850 C CA . ARG A 1 114 ? -0.327 -6.136 14.249 1.00 94.50 114 ARG A CA 1
ATOM 851 C C . ARG A 1 114 ? 0.934 -6.604 13.534 1.00 94.50 114 ARG A C 1
ATOM 853 O O . ARG A 1 114 ? 1.079 -7.797 13.278 1.00 94.50 114 ARG A O 1
ATOM 860 N N . TYR A 1 115 ? 1.854 -5.676 13.317 1.00 94.75 115 TYR A N 1
ATOM 861 C CA . TYR A 1 115 ? 3.245 -5.968 12.986 1.00 94.75 115 TYR A CA 1
ATOM 862 C C . TYR A 1 115 ? 4.127 -5.917 14.242 1.00 94.75 115 TYR A C 1
ATOM 864 O O . TYR A 1 115 ? 3.703 -5.429 15.297 1.00 94.75 115 TYR A O 1
ATOM 872 N N . ASP A 1 116 ? 5.341 -6.453 14.137 1.00 94.75 116 ASP A N 1
ATOM 873 C CA . ASP A 1 116 ? 6.354 -6.398 15.186 1.00 94.75 116 ASP A CA 1
ATOM 874 C C . ASP A 1 116 ? 7.086 -5.039 15.198 1.00 94.75 116 ASP A C 1
ATOM 876 O O . ASP A 1 116 ? 6.928 -4.211 14.299 1.00 94.75 116 ASP A O 1
ATOM 880 N N . LYS A 1 117 ? 7.911 -4.801 16.225 1.00 94.12 117 LYS A N 1
ATOM 881 C CA . LYS A 1 117 ? 8.636 -3.530 16.382 1.00 94.12 117 LYS A CA 1
ATOM 882 C C . LYS A 1 117 ? 9.582 -3.243 15.209 1.00 94.12 117 LYS A C 1
ATOM 884 O O . LYS A 1 117 ? 9.633 -2.096 14.778 1.00 94.12 117 LYS A O 1
ATOM 889 N N . LYS A 1 118 ? 10.261 -4.259 14.658 1.00 92.50 118 LYS A N 1
ATOM 890 C CA . LYS A 1 118 ? 11.235 -4.066 13.575 1.00 92.50 118 LYS A CA 1
ATOM 891 C C . LYS A 1 118 ? 10.563 -3.670 12.268 1.00 92.50 118 LYS A C 1
ATOM 893 O O . LYS A 1 118 ? 11.097 -2.813 11.580 1.00 92.50 118 LYS A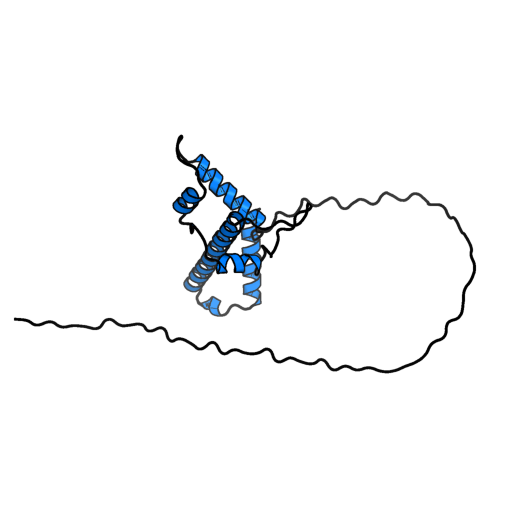 O 1
ATOM 898 N N . SER A 1 119 ? 9.387 -4.218 11.952 1.00 91.81 119 SER A N 1
ATOM 899 C CA . SER A 1 119 ? 8.610 -3.787 10.779 1.00 91.81 119 SER A CA 1
ATOM 900 C C . SER A 1 119 ? 8.246 -2.295 10.843 1.00 91.81 119 SER A C 1
ATOM 902 O O . SER A 1 119 ? 8.355 -1.590 9.845 1.00 91.81 119 SER A O 1
ATOM 904 N N . TYR A 1 120 ? 7.850 -1.799 12.023 1.00 91.88 120 TYR A N 1
ATOM 905 C CA . TYR A 1 120 ? 7.546 -0.376 12.223 1.00 91.88 120 TYR A CA 1
ATOM 906 C C . TYR A 1 120 ? 8.794 0.518 12.222 1.00 91.88 120 TYR A C 1
ATOM 908 O O . TYR A 1 120 ? 8.723 1.658 11.781 1.00 91.88 120 TYR A O 1
ATOM 916 N N . GLU A 1 121 ? 9.930 0.033 12.728 1.00 90.62 121 GLU A N 1
ATOM 917 C CA . GLU A 1 121 ? 11.203 0.762 12.646 1.00 90.62 121 GLU A CA 1
ATOM 918 C C . GLU A 1 121 ? 11.692 0.838 11.197 1.00 90.62 121 GLU A C 1
ATOM 920 O O . GLU A 1 121 ? 12.031 1.919 10.724 1.00 90.62 121 GLU A O 1
ATOM 925 N N . TRP A 1 122 ? 11.623 -0.279 10.469 1.00 89.50 122 TRP A N 1
ATOM 926 C CA . TRP A 1 122 ? 11.987 -0.369 9.058 1.00 89.50 122 TRP A CA 1
ATOM 927 C C . TRP A 1 122 ? 11.209 0.627 8.197 1.00 89.50 122 TRP A C 1
ATOM 929 O O . TRP A 1 122 ? 11.840 1.351 7.439 1.00 89.50 122 TRP A O 1
ATOM 939 N N . CYS A 1 123 ? 9.883 0.751 8.343 1.00 89.12 123 CYS A N 1
ATOM 940 C CA . CYS A 1 123 ? 9.129 1.709 7.523 1.00 89.12 123 CYS A CA 1
ATOM 941 C C . CYS A 1 123 ? 9.330 3.188 7.910 1.00 89.12 123 CYS A C 1
ATOM 943 O O . CYS A 1 123 ? 8.909 4.057 7.158 1.00 89.12 123 CYS A O 1
ATOM 945 N N . LEU A 1 124 ? 9.970 3.508 9.043 1.00 88.06 124 LEU A N 1
ATOM 946 C CA . LEU A 1 124 ? 10.340 4.892 9.396 1.00 88.06 124 LEU A CA 1
ATOM 947 C C . LEU A 1 124 ? 11.775 5.246 8.995 1.00 88.06 124 LEU A C 1
ATOM 949 O O . LEU A 1 124 ? 12.060 6.409 8.703 1.00 88.06 124 LEU A O 1
ATOM 953 N N . ASP A 1 125 ? 12.670 4.260 9.033 1.00 78.56 125 ASP A N 1
ATOM 954 C CA . ASP A 1 125 ? 14.101 4.400 8.751 1.00 78.56 125 ASP A CA 1
ATOM 955 C C . ASP A 1 125 ? 14.425 4.180 7.259 1.00 78.56 125 ASP A C 1
ATOM 957 O O . ASP A 1 125 ? 15.381 4.742 6.730 1.00 78.56 125 ASP A O 1
ATOM 961 N N . TYR A 1 126 ? 13.596 3.397 6.558 1.00 65.31 126 TYR A N 1
ATOM 962 C CA . TYR A 1 126 ? 13.817 2.941 5.189 1.00 65.31 126 TYR A CA 1
ATOM 963 C C . TYR A 1 126 ? 12.551 3.095 4.317 1.00 65.31 126 TYR A C 1
ATOM 965 O O . TYR A 1 126 ? 11.432 2.828 4.753 1.00 65.31 126 TYR A O 1
ATOM 973 N N . LYS A 1 127 ? 12.746 3.495 3.050 1.00 62.59 127 LYS A N 1
ATOM 974 C CA . LYS A 1 127 ? 11.710 3.862 2.050 1.00 62.59 127 LYS A CA 1
ATOM 975 C C . LYS A 1 127 ? 10.847 5.110 2.377 1.00 62.59 127 LYS A C 1
ATOM 977 O O . LYS A 1 127 ? 11.039 5.819 3.361 1.00 62.59 127 LYS A O 1
ATOM 982 N N . GLN A 1 128 ? 9.942 5.416 1.437 1.00 61.97 128 GLN A N 1
ATOM 983 C CA . GLN A 1 128 ? 9.252 6.693 1.170 1.00 61.97 128 GLN A CA 1
ATOM 984 C C . GLN A 1 128 ? 8.450 7.315 2.333 1.00 61.97 128 GLN A C 1
ATOM 986 O O . GLN A 1 128 ? 8.075 8.480 2.239 1.00 61.97 128 GLN A O 1
ATOM 991 N N . MET A 1 129 ? 8.148 6.586 3.415 1.00 80.00 129 MET A N 1
ATOM 992 C CA . MET A 1 129 ? 7.445 7.166 4.573 1.00 80.00 129 MET A CA 1
ATOM 993 C C . MET A 1 129 ? 8.306 8.195 5.306 1.00 80.00 129 MET A C 1
ATOM 995 O O . MET A 1 129 ? 7.797 9.247 5.697 1.00 80.00 129 MET A O 1
ATOM 999 N N . SER A 1 130 ? 9.610 7.934 5.444 1.00 72.69 130 SER A N 1
ATOM 1000 C CA . SER A 1 130 ? 10.548 8.726 6.250 1.00 72.69 130 SER A CA 1
ATOM 1001 C C . SER A 1 130 ? 10.138 8.887 7.728 1.00 72.69 130 SER A C 1
ATOM 1003 O O . SER A 1 130 ? 9.029 8.559 8.156 1.00 72.69 130 SER A O 1
ATOM 1005 N N . ARG A 1 131 ? 11.041 9.444 8.542 1.00 70.81 131 ARG A N 1
ATOM 1006 C CA . ARG A 1 131 ? 10.848 9.549 9.997 1.00 70.81 131 ARG A CA 1
ATOM 1007 C C . ARG A 1 131 ? 9.686 10.464 10.420 1.00 70.81 131 ARG A C 1
ATOM 1009 O O . ARG A 1 131 ? 9.241 10.368 11.563 1.00 70.81 131 ARG A O 1
ATOM 1016 N N . ARG A 1 132 ? 9.224 11.376 9.552 1.00 71.50 132 ARG A N 1
ATOM 1017 C CA . ARG A 1 132 ? 8.105 12.307 9.805 1.00 71.50 132 ARG A CA 1
ATOM 1018 C C . ARG A 1 132 ? 7.367 12.645 8.511 1.00 71.50 132 ARG A C 1
ATOM 1020 O O . ARG A 1 132 ? 7.998 12.944 7.506 1.00 71.50 132 ARG A O 1
ATOM 1027 N N . PHE A 1 133 ? 6.041 12.715 8.571 1.00 72.88 133 PHE A N 1
ATOM 1028 C CA . PHE A 1 133 ? 5.211 13.210 7.475 1.00 72.88 133 PHE A CA 1
ATOM 1029 C C . PHE A 1 133 ? 5.269 14.741 7.415 1.00 72.88 133 PHE A C 1
ATOM 1031 O O . PHE A 1 133 ? 4.802 15.420 8.335 1.00 72.88 133 PHE A O 1
ATOM 1038 N N . THR A 1 134 ? 5.826 15.295 6.339 1.00 69.25 134 THR A N 1
ATOM 1039 C CA . THR A 1 134 ? 5.903 16.743 6.101 1.00 69.25 134 THR A CA 1
ATOM 1040 C C . THR A 1 134 ? 4.660 17.246 5.369 1.00 69.25 134 THR A C 1
ATOM 1042 O O . THR A 1 134 ? 4.467 16.954 4.192 1.00 69.25 134 THR A O 1
ATOM 1045 N N . THR A 1 135 ? 3.838 18.040 6.052 1.00 68.69 135 THR A N 1
ATOM 1046 C CA . THR A 1 135 ? 2.704 18.786 5.476 1.00 68.69 135 THR A CA 1
ATOM 1047 C C . THR A 1 135 ? 3.093 20.258 5.318 1.00 68.69 135 THR A C 1
ATOM 1049 O O . THR A 1 135 ? 3.996 20.739 6.002 1.00 68.69 135 THR A O 1
ATOM 1052 N N . SER A 1 136 ? 2.367 21.019 4.497 1.00 68.62 136 SER A N 1
ATOM 1053 C CA . SER A 1 136 ? 2.488 22.488 4.429 1.00 68.62 136 SER A CA 1
ATOM 1054 C C . SER A 1 136 ? 2.288 23.192 5.782 1.00 68.62 136 SER A C 1
ATOM 1056 O O . SER A 1 136 ? 2.829 24.272 5.995 1.00 68.62 136 SER A O 1
ATOM 1058 N N . SER A 1 137 ? 1.553 22.572 6.711 1.00 73.31 137 SER A N 1
ATOM 1059 C CA . SER A 1 137 ? 1.329 23.041 8.085 1.00 73.31 137 SER A CA 1
ATOM 1060 C C . SER A 1 137 ? 2.392 22.597 9.104 1.00 73.31 137 SER A C 1
ATOM 1062 O O . SER A 1 137 ? 2.298 22.969 10.272 1.00 73.31 137 SER A O 1
ATOM 1064 N N . GLY A 1 138 ? 3.393 21.805 8.700 1.00 77.31 138 GLY A N 1
ATOM 1065 C CA . GLY A 1 138 ? 4.453 21.296 9.576 1.00 77.31 138 GLY A CA 1
ATOM 1066 C C . GLY A 1 13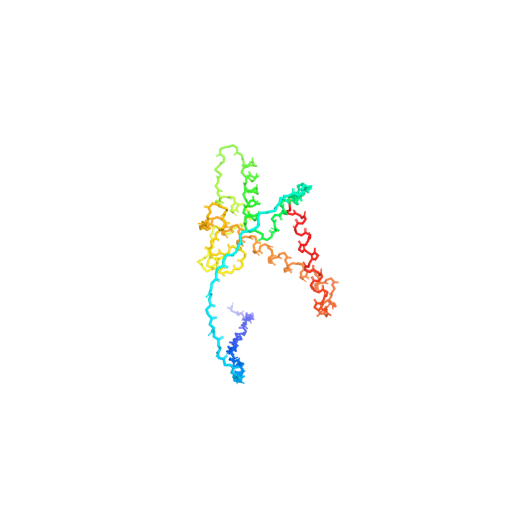8 ? 4.650 19.779 9.498 1.00 77.31 138 GLY A C 1
ATOM 1067 O O . GLY A 1 138 ? 4.084 19.088 8.655 1.00 77.31 138 GLY A O 1
ATOM 1068 N N . SER A 1 139 ? 5.495 19.246 10.383 1.00 79.31 139 SER A N 1
ATOM 1069 C CA . SER A 1 139 ? 5.824 17.813 10.428 1.00 79.31 139 SER A CA 1
ATOM 1070 C C . SER A 1 139 ? 5.023 17.079 11.506 1.00 79.31 139 SER A C 1
ATOM 1072 O O . SER A 1 139 ? 5.102 17.465 12.672 1.00 79.31 139 SER A O 1
ATOM 1074 N N . ARG A 1 140 ? 4.326 15.988 11.154 1.00 86.88 140 ARG A N 1
ATOM 1075 C CA . ARG A 1 140 ? 3.681 15.069 12.118 1.00 86.88 140 ARG A CA 1
ATOM 1076 C C . ARG A 1 140 ? 4.343 13.692 12.122 1.00 86.88 140 ARG A C 1
ATOM 1078 O O . ARG A 1 140 ? 5.042 13.314 11.183 1.00 86.88 140 ARG A O 1
ATOM 1085 N N . GLU A 1 141 ? 4.105 12.936 13.183 1.00 87.62 141 GLU A N 1
ATOM 1086 C CA . GLU A 1 141 ? 4.469 11.520 13.249 1.00 87.62 141 GLU A CA 1
ATOM 1087 C C . GLU A 1 141 ? 3.423 10.660 12.530 1.00 87.62 141 GLU A C 1
ATOM 1089 O O . GLU A 1 141 ? 2.238 11.003 12.485 1.00 87.62 141 GLU A O 1
ATOM 1094 N N . TRP A 1 142 ? 3.870 9.540 11.964 1.00 89.44 142 TRP A N 1
ATOM 1095 C CA . TRP A 1 142 ? 2.990 8.557 11.343 1.00 89.44 142 TRP A CA 1
ATOM 1096 C C . TRP A 1 142 ? 2.193 7.796 12.402 1.00 89.44 142 TRP A C 1
ATOM 1098 O O . TRP A 1 142 ? 2.738 7.319 13.400 1.00 89.44 142 TRP A O 1
ATOM 1108 N N . THR A 1 143 ? 0.891 7.639 12.181 1.00 92.56 143 THR A N 1
ATOM 1109 C CA . THR A 1 143 ? 0.063 6.782 13.027 1.00 92.56 143 THR A CA 1
ATOM 1110 C C . THR A 1 143 ? 0.356 5.312 12.739 1.00 92.56 143 THR A C 1
ATOM 1112 O O . THR A 1 143 ? 0.675 4.924 11.615 1.00 92.56 143 THR A O 1
ATOM 1115 N N . LYS A 1 144 ? 0.156 4.443 13.737 1.00 92.81 144 LYS A N 1
ATOM 1116 C CA . LYS A 1 144 ? 0.305 2.991 13.539 1.00 92.81 144 LYS A CA 1
ATOM 1117 C C . LYS A 1 144 ? -0.596 2.441 12.435 1.00 92.81 144 LYS A C 1
ATOM 1119 O O . LYS A 1 144 ? -0.257 1.420 11.856 1.00 92.81 144 LYS A O 1
ATOM 1124 N N . GLU A 1 145 ? -1.735 3.072 12.156 1.00 94.94 145 GLU A N 1
ATOM 1125 C CA . GLU A 1 145 ? -2.623 2.619 11.085 1.00 94.94 145 GLU A CA 1
ATOM 1126 C C . GLU A 1 145 ? -2.062 2.936 9.696 1.00 94.94 145 GLU A C 1
ATOM 1128 O O . GLU A 1 145 ? -2.035 2.043 8.855 1.00 94.94 145 GLU A O 1
ATOM 1133 N N . GLU A 1 146 ? -1.530 4.144 9.488 1.00 93.88 146 GLU A N 1
ATOM 1134 C CA . GLU A 1 146 ? -0.813 4.518 8.259 1.00 93.88 146 GLU A CA 1
ATOM 1135 C C . GLU A 1 146 ? 0.402 3.604 8.031 1.00 93.88 146 GLU A C 1
ATOM 1137 O O . GLU A 1 146 ? 0.595 3.085 6.933 1.00 93.88 146 GLU A O 1
ATOM 1142 N N . MET A 1 147 ? 1.167 3.315 9.090 1.00 93.88 147 MET A N 1
ATOM 1143 C CA . MET A 1 147 ? 2.302 2.386 9.029 1.00 93.88 147 MET A CA 1
ATOM 1144 C C . MET A 1 147 ? 1.871 0.953 8.693 1.00 93.88 147 MET A C 1
ATOM 1146 O O . MET A 1 147 ? 2.536 0.289 7.904 1.00 93.88 147 MET A O 1
ATOM 1150 N N . MET A 1 148 ? 0.764 0.461 9.265 1.00 95.38 148 MET A N 1
ATOM 1151 C CA . MET A 1 148 ? 0.222 -0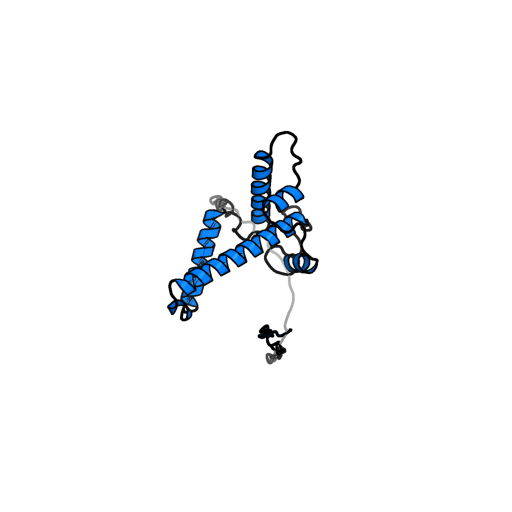.857 8.912 1.00 95.38 148 MET A CA 1
ATOM 1152 C C . MET A 1 148 ? -0.260 -0.899 7.461 1.00 95.38 148 MET A C 1
ATOM 1154 O O . MET A 1 148 ? 0.041 -1.868 6.780 1.00 95.38 148 MET A O 1
ATOM 1158 N N . ALA A 1 149 ? -0.947 0.141 6.976 1.00 95.50 149 ALA A N 1
ATOM 1159 C CA . ALA A 1 149 ? -1.396 0.220 5.586 1.00 95.50 149 ALA A CA 1
ATOM 1160 C C . ALA A 1 149 ? -0.216 0.202 4.598 1.00 95.50 149 ALA A C 1
ATOM 1162 O O . ALA A 1 149 ? -0.275 -0.496 3.588 1.00 95.50 149 ALA A O 1
ATOM 1163 N N . TYR A 1 150 ? 0.880 0.901 4.917 1.00 93.75 150 TYR A N 1
ATOM 1164 C CA . TYR A 1 150 ? 2.114 0.842 4.131 1.00 93.75 150 TYR A CA 1
ATOM 1165 C C . TYR A 1 150 ? 2.762 -0.549 4.145 1.00 93.75 150 TYR A C 1
ATOM 1167 O O . TYR A 1 150 ? 3.182 -1.042 3.102 1.00 93.75 150 TYR A O 1
ATOM 1175 N N . LEU A 1 151 ? 2.820 -1.204 5.309 1.00 94.69 151 LEU A N 1
ATOM 1176 C CA . LEU A 1 151 ? 3.384 -2.552 5.445 1.00 94.69 151 LEU A CA 1
ATOM 1177 C C . LEU A 1 151 ? 2.526 -3.629 4.760 1.00 94.69 151 LEU A C 1
ATOM 1179 O O . LEU A 1 151 ? 3.082 -4.578 4.212 1.00 94.69 151 LEU A O 1
ATOM 1183 N N . ASP A 1 152 ? 1.199 -3.474 4.753 1.00 95.62 152 ASP A N 1
ATOM 1184 C CA . ASP A 1 152 ? 0.287 -4.334 3.989 1.00 95.62 152 ASP A CA 1
ATOM 1185 C C . ASP A 1 152 ? 0.533 -4.176 2.484 1.00 95.62 152 ASP A C 1
ATOM 1187 O O . ASP A 1 152 ? 0.702 -5.167 1.776 1.00 95.62 152 ASP A O 1
ATOM 1191 N N . TRP A 1 153 ? 0.600 -2.928 2.006 1.00 94.69 153 TRP A N 1
ATOM 1192 C CA . TRP A 1 153 ? 0.864 -2.613 0.604 1.00 94.69 153 TRP A CA 1
ATOM 1193 C C . TRP A 1 153 ? 2.239 -3.106 0.147 1.00 94.69 153 TRP A C 1
ATOM 1195 O O . TRP A 1 153 ? 2.324 -3.760 -0.885 1.00 94.69 153 TRP A O 1
ATOM 1205 N N . SER A 1 154 ? 3.300 -2.862 0.926 1.00 92.75 154 SER A N 1
ATOM 1206 C CA . SER A 1 154 ? 4.659 -3.282 0.561 1.00 92.75 154 SER A CA 1
ATOM 1207 C C . SER A 1 154 ? 4.754 -4.798 0.404 1.00 92.75 154 SER A C 1
ATOM 1209 O O . SER A 1 154 ? 5.387 -5.261 -0.534 1.00 92.75 154 SER A O 1
ATOM 1211 N N . LYS A 1 155 ? 4.093 -5.569 1.279 1.00 92.69 155 LYS A N 1
ATOM 1212 C CA . LYS A 1 155 ? 4.059 -7.033 1.166 1.00 92.69 155 LYS A CA 1
ATOM 1213 C C . LYS A 1 155 ? 3.261 -7.510 -0.041 1.00 92.69 155 LYS A C 1
ATOM 1215 O O . LYS A 1 155 ? 3.731 -8.384 -0.756 1.00 92.69 155 LYS A O 1
ATOM 1220 N N . ALA A 1 156 ? 2.088 -6.926 -0.285 1.00 94.06 156 ALA A N 1
ATOM 1221 C CA . ALA A 1 156 ? 1.282 -7.259 -1.457 1.00 94.06 156 ALA A CA 1
ATOM 1222 C C . ALA A 1 156 ? 2.009 -6.922 -2.775 1.00 94.06 156 ALA A C 1
ATOM 1224 O O . ALA A 1 156 ? 1.867 -7.640 -3.762 1.00 94.06 156 ALA A O 1
ATOM 1225 N N . GLU A 1 157 ? 2.809 -5.854 -2.784 1.00 94.12 157 GLU A N 1
ATOM 1226 C CA . GLU A 1 157 ? 3.632 -5.453 -3.924 1.00 94.12 157 GLU A CA 1
ATOM 1227 C C . GLU A 1 157 ? 4.835 -6.390 -4.127 1.00 94.12 157 GLU A C 1
ATOM 1229 O O . GLU A 1 157 ? 5.079 -6.818 -5.255 1.00 94.12 157 GLU A O 1
ATOM 1234 N N . ASP A 1 158 ? 5.532 -6.785 -3.055 1.00 92.56 158 ASP A N 1
ATOM 1235 C CA . ASP A 1 158 ? 6.592 -7.800 -3.119 1.00 92.56 158 ASP A CA 1
ATOM 1236 C C . ASP A 1 158 ? 6.029 -9.141 -3.649 1.00 92.56 158 ASP A C 1
ATOM 1238 O O . ASP A 1 158 ? 6.570 -9.707 -4.600 1.00 92.56 158 ASP A O 1
ATOM 1242 N N . GLU A 1 159 ? 4.880 -9.600 -3.132 1.00 95.44 159 GLU A N 1
ATOM 1243 C CA . GLU A 1 159 ? 4.171 -10.802 -3.610 1.00 95.44 159 GLU A CA 1
ATOM 1244 C C . GLU A 1 159 ? 3.741 -10.688 -5.089 1.00 95.44 159 GLU A C 1
ATOM 1246 O O . GLU A 1 159 ? 3.859 -11.657 -5.846 1.00 95.44 159 GLU A O 1
ATOM 1251 N N . ARG A 1 160 ? 3.289 -9.506 -5.542 1.00 95.38 160 ARG A N 1
ATOM 1252 C CA . ARG A 1 160 ? 2.959 -9.240 -6.957 1.00 95.38 160 ARG A CA 1
ATOM 1253 C C . ARG A 1 160 ? 4.194 -9.371 -7.848 1.00 95.38 160 ARG A C 1
ATOM 1255 O O . ARG A 1 160 ? 4.124 -10.012 -8.900 1.00 95.38 160 ARG A O 1
ATOM 1262 N N . ILE A 1 161 ? 5.313 -8.773 -7.438 1.00 93.12 161 ILE A N 1
ATOM 1263 C CA . ILE A 1 161 ? 6.577 -8.806 -8.181 1.00 93.12 161 ILE A CA 1
ATOM 1264 C C . ILE A 1 161 ? 7.123 -10.239 -8.230 1.00 93.12 161 ILE A C 1
ATOM 1266 O O . ILE A 1 161 ? 7.498 -10.708 -9.307 1.00 93.12 161 ILE A O 1
ATOM 1270 N N . GLU A 1 162 ? 7.104 -10.972 -7.115 1.00 93.12 162 GLU A N 1
ATOM 1271 C CA . GLU A 1 162 ? 7.496 -12.386 -7.070 1.00 93.12 162 GLU A CA 1
ATOM 1272 C C . GLU A 1 162 ? 6.618 -13.255 -7.980 1.00 93.12 162 GLU A C 1
ATOM 1274 O O . GLU A 1 162 ? 7.145 -14.053 -8.760 1.00 93.12 162 GLU A O 1
ATOM 1279 N N . ALA A 1 163 ? 5.293 -13.068 -7.961 1.00 93.31 163 ALA A N 1
ATOM 1280 C CA . ALA A 1 163 ? 4.369 -13.787 -8.838 1.00 93.31 163 ALA A CA 1
ATOM 1281 C C . ALA A 1 163 ? 4.618 -13.479 -10.326 1.00 93.31 163 ALA A C 1
ATOM 1283 O O . ALA A 1 163 ? 4.622 -14.396 -11.155 1.00 93.31 163 ALA A O 1
ATOM 1284 N N . GLN A 1 164 ? 4.882 -12.214 -10.669 1.00 89.81 164 GLN A N 1
ATOM 1285 C CA . GLN A 1 164 ? 5.240 -11.789 -12.024 1.00 89.81 164 GLN A CA 1
ATOM 1286 C C . GLN A 1 164 ? 6.552 -12.438 -12.483 1.00 89.81 164 GLN A C 1
ATOM 1288 O O . GLN A 1 164 ? 6.591 -13.046 -13.554 1.00 89.81 164 GLN A O 1
ATOM 1293 N N . VAL A 1 165 ? 7.601 -12.394 -11.655 1.00 89.50 165 VAL A N 1
ATOM 1294 C CA . VAL A 1 165 ? 8.899 -13.031 -11.937 1.00 89.50 165 VAL A CA 1
ATOM 1295 C C . VAL A 1 165 ? 8.759 -14.551 -12.068 1.00 89.50 165 VAL A C 1
ATOM 1297 O O . VAL A 1 165 ? 9.328 -15.138 -12.989 1.00 89.50 165 VAL A O 1
ATOM 1300 N N . ALA A 1 166 ? 7.972 -15.205 -11.209 1.00 90.19 166 ALA A N 1
ATOM 1301 C CA . ALA A 1 166 ? 7.730 -16.646 -11.272 1.00 90.19 166 ALA A CA 1
ATOM 1302 C C . ALA A 1 166 ? 6.985 -17.057 -12.555 1.00 90.19 166 ALA A C 1
ATOM 1304 O O . ALA A 1 166 ? 7.378 -18.020 -13.224 1.00 90.19 166 ALA A O 1
ATOM 1305 N N . MET A 1 167 ? 5.944 -16.311 -12.940 1.00 88.56 167 MET A N 1
ATOM 1306 C CA . MET A 1 167 ? 5.209 -16.533 -14.189 1.00 88.56 167 MET A CA 1
ATOM 1307 C C . MET A 1 167 ? 6.078 -16.296 -15.423 1.00 88.56 167 MET A C 1
ATOM 1309 O O . MET A 1 167 ? 6.013 -17.067 -16.384 1.00 88.56 167 MET A O 1
ATOM 1313 N N . GLU A 1 168 ? 6.930 -15.276 -15.392 1.00 87.31 168 GLU A N 1
ATOM 1314 C CA . GLU A 1 168 ? 7.863 -14.983 -16.472 1.00 87.31 168 GLU A CA 1
ATOM 1315 C C . GLU A 1 168 ? 8.920 -16.091 -16.618 1.00 87.31 168 GLU A C 1
ATOM 1317 O O . GLU A 1 168 ? 9.107 -16.625 -17.710 1.00 87.31 168 GLU A O 1
ATOM 1322 N N . MET A 1 169 ? 9.520 -16.531 -15.507 1.00 85.62 169 MET A N 1
ATOM 1323 C CA . MET A 1 169 ? 10.491 -17.634 -15.462 1.00 85.62 169 MET A CA 1
ATOM 1324 C C . MET A 1 169 ? 9.900 -18.974 -15.924 1.00 85.62 169 MET A C 1
ATOM 1326 O O . MET A 1 169 ? 10.623 -19.799 -16.485 1.00 85.62 169 MET A O 1
ATOM 1330 N N . ARG A 1 170 ? 8.594 -19.190 -15.713 1.00 86.31 170 ARG A N 1
ATOM 1331 C CA . ARG A 1 170 ? 7.849 -20.348 -16.231 1.00 86.31 170 ARG A CA 1
ATOM 1332 C C . ARG A 1 170 ? 7.583 -20.246 -17.735 1.00 86.31 170 ARG A C 1
ATOM 1334 O O . ARG A 1 170 ? 7.664 -21.256 -18.429 1.00 86.31 170 ARG A O 1
ATOM 1341 N N . THR A 1 171 ? 7.229 -19.058 -18.222 1.00 86.94 171 THR A N 1
ATOM 1342 C CA . THR A 1 171 ? 6.744 -18.850 -19.599 1.00 86.94 171 THR A CA 1
ATOM 1343 C C . THR A 1 171 ? 7.884 -18.635 -20.591 1.00 86.94 171 THR A C 1
ATOM 1345 O O . THR A 1 171 ? 7.800 -19.079 -21.733 1.00 86.94 171 THR A O 1
ATOM 1348 N N . ASN A 1 172 ? 8.970 -17.986 -20.167 1.00 80.25 172 ASN A N 1
ATOM 1349 C CA . ASN A 1 172 ? 10.136 -17.730 -21.002 1.00 80.25 172 ASN A CA 1
ATOM 1350 C C . ASN A 1 172 ? 11.452 -17.938 -20.221 1.00 80.25 172 ASN A C 1
ATOM 1352 O O . ASN A 1 172 ? 12.093 -16.973 -19.809 1.00 80.25 172 ASN A O 1
ATOM 1356 N N . PRO A 1 173 ? 11.933 -19.189 -20.082 1.00 75.31 173 PRO A N 1
ATOM 1357 C CA . PRO A 1 173 ? 13.172 -19.496 -19.358 1.00 75.31 173 PRO A CA 1
ATOM 1358 C C . PRO A 1 173 ? 14.434 -18.794 -19.897 1.00 75.31 173 PRO A C 1
ATOM 1360 O O . PRO A 1 173 ? 15.456 -18.752 -19.207 1.00 75.31 173 PRO A O 1
ATOM 1363 N N . SER A 1 174 ? 14.391 -18.248 -21.121 1.00 69.56 174 SER A N 1
ATOM 1364 C CA . SER A 1 174 ? 15.515 -17.521 -21.724 1.00 69.56 174 SER A CA 1
ATOM 1365 C C . SER A 1 174 ? 15.749 -16.132 -21.110 1.00 69.56 174 SER A C 1
ATOM 1367 O O . SER A 1 174 ? 16.868 -15.618 -21.181 1.00 69.56 174 SER A O 1
ATOM 1369 N N . THR A 1 175 ? 14.758 -15.549 -20.422 1.00 69.56 175 THR A N 1
ATOM 1370 C CA . THR A 1 175 ? 14.875 -14.211 -19.809 1.00 69.56 175 THR A CA 1
ATOM 1371 C C . THR A 1 175 ? 15.820 -14.151 -18.609 1.00 69.56 175 THR A C 1
ATOM 1373 O O . THR A 1 175 ? 16.211 -13.059 -18.189 1.00 69.56 175 THR A O 1
ATOM 1376 N N . ARG A 1 176 ? 16.313 -15.311 -18.147 1.00 69.00 176 ARG A N 1
ATOM 1377 C CA . ARG A 1 176 ? 17.506 -15.436 -17.289 1.00 69.00 176 ARG A CA 1
ATOM 1378 C C . ARG A 1 176 ? 18.747 -14.724 -17.853 1.00 69.00 176 ARG A C 1
ATOM 1380 O O . ARG A 1 176 ? 19.693 -14.501 -17.107 1.00 69.00 176 ARG A O 1
ATOM 1387 N N . ARG A 1 177 ? 18.768 -14.400 -19.154 1.00 70.00 177 ARG A N 1
ATOM 1388 C CA . ARG A 1 177 ? 19.847 -13.666 -19.841 1.00 70.00 177 ARG A CA 1
ATOM 1389 C C . ARG A 1 177 ? 19.439 -12.263 -20.323 1.00 70.00 177 ARG A C 1
ATOM 1391 O O . ARG A 1 177 ? 20.018 -11.772 -21.288 1.00 70.00 177 ARG A O 1
ATOM 1398 N N . ARG A 1 178 ? 18.439 -11.618 -19.707 1.00 79.00 178 ARG A N 1
ATOM 1399 C CA . ARG A 1 178 ? 18.115 -10.211 -20.016 1.00 79.00 178 ARG A CA 1
ATOM 1400 C C . ARG A 1 178 ? 19.279 -9.283 -19.667 1.00 79.00 178 ARG A C 1
ATOM 1402 O O . ARG A 1 178 ? 19.923 -9.459 -18.634 1.00 79.00 178 ARG A O 1
ATOM 1409 N N . GLY A 1 179 ? 19.508 -8.280 -20.510 1.00 83.94 179 GLY A N 1
ATOM 1410 C CA . GLY A 1 179 ? 20.414 -7.184 -20.203 1.00 83.94 179 GLY A CA 1
ATOM 1411 C C . GLY A 1 179 ? 19.802 -6.219 -19.189 1.00 83.94 179 GLY A C 1
ATOM 1412 O O . GLY A 1 179 ? 18.585 -6.143 -19.001 1.00 83.94 179 GLY A O 1
ATOM 1413 N N . VAL A 1 180 ? 20.671 -5.448 -18.535 1.00 89.25 180 VAL A N 1
ATOM 1414 C CA . VAL A 1 180 ? 20.281 -4.423 -17.551 1.00 89.25 180 VAL A CA 1
ATOM 1415 C C . VAL A 1 180 ? 19.339 -3.382 -18.177 1.00 89.25 180 VAL A C 1
ATOM 1417 O O . VAL A 1 180 ? 18.404 -2.922 -17.527 1.00 89.25 180 VAL A O 1
ATOM 1420 N N . THR A 1 181 ? 19.524 -3.058 -19.460 1.00 88.75 181 THR A N 1
ATOM 1421 C CA . THR A 1 181 ? 18.676 -2.132 -20.227 1.00 88.75 181 THR A CA 1
ATOM 1422 C C . THR A 1 181 ? 17.237 -2.612 -20.392 1.00 88.75 181 THR A C 1
ATOM 1424 O O . THR A 1 181 ? 16.310 -1.808 -20.296 1.00 88.75 181 THR A O 1
ATOM 1427 N N . GLU A 1 182 ? 17.019 -3.908 -20.613 1.00 87.06 182 GLU A N 1
ATOM 1428 C CA . GLU A 1 182 ? 15.677 -4.478 -20.779 1.00 87.06 182 GLU A CA 1
ATOM 1429 C C . GLU A 1 182 ? 14.962 -4.569 -19.428 1.00 87.06 182 GLU A C 1
ATOM 1431 O O . GLU A 1 182 ? 13.761 -4.317 -19.351 1.00 87.06 182 GLU A O 1
ATOM 1436 N N . ILE A 1 183 ? 15.713 -4.860 -18.360 1.00 86.44 183 ILE A N 1
ATOM 1437 C CA . ILE A 1 183 ? 15.206 -4.879 -16.983 1.00 86.44 183 ILE A CA 1
ATOM 1438 C C . ILE A 1 183 ? 14.695 -3.486 -16.585 1.00 86.44 183 ILE A C 1
ATOM 1440 O O . ILE A 1 183 ? 13.541 -3.365 -16.179 1.00 86.44 183 ILE A O 1
ATOM 1444 N N . TRP A 1 184 ? 15.485 -2.422 -16.783 1.00 90.25 184 TRP A N 1
ATOM 1445 C CA . TRP A 1 184 ? 15.043 -1.053 -16.474 1.00 90.25 184 TRP A CA 1
ATOM 1446 C C . TRP A 1 184 ? 13.814 -0.620 -17.281 1.00 90.25 184 TRP A C 1
ATOM 1448 O O . TRP A 1 184 ? 12.873 -0.087 -16.698 1.00 90.25 184 TRP A O 1
ATOM 1458 N N . LYS A 1 185 ? 13.764 -0.911 -18.590 1.00 90.38 185 LYS A N 1
ATOM 1459 C CA . LYS A 1 185 ? 12.580 -0.626 -19.427 1.00 90.38 185 LYS A CA 1
ATOM 1460 C C . LYS A 1 185 ? 11.329 -1.363 -18.943 1.00 90.38 185 LYS A C 1
ATOM 1462 O O . LYS A 1 185 ? 10.229 -0.812 -19.013 1.00 90.38 185 LYS A O 1
ATOM 1467 N N . SER A 1 186 ? 11.484 -2.596 -18.455 1.00 86.38 186 SER A N 1
ATOM 1468 C CA . SER A 1 186 ? 10.382 -3.365 -17.869 1.00 86.38 186 SER A CA 1
ATOM 1469 C C . SER A 1 186 ? 9.878 -2.713 -16.580 1.00 86.38 186 SER A C 1
ATOM 1471 O O . SER A 1 186 ? 8.673 -2.533 -16.439 1.00 86.38 186 SER A O 1
ATOM 1473 N N . ILE A 1 187 ? 10.784 -2.303 -15.684 1.00 89.38 187 ILE A N 1
ATOM 1474 C CA . ILE A 1 187 ? 10.454 -1.627 -14.417 1.00 89.38 187 ILE A CA 1
ATOM 1475 C C . ILE A 1 187 ? 9.765 -0.277 -14.671 1.00 89.38 187 ILE A C 1
ATOM 1477 O O . ILE A 1 187 ? 8.754 0.028 -14.049 1.00 89.38 187 ILE A O 1
ATOM 1481 N N . GLU A 1 188 ? 10.260 0.528 -15.614 1.00 91.50 188 GLU A N 1
ATOM 1482 C CA . GLU A 1 188 ? 9.653 1.818 -15.974 1.00 91.50 188 GLU A CA 1
ATOM 1483 C C . GLU A 1 188 ? 8.264 1.656 -16.617 1.00 91.50 188 GLU A C 1
ATOM 1485 O O . GLU A 1 188 ? 7.387 2.509 -16.473 1.00 91.50 188 GLU A O 1
ATOM 1490 N N . THR A 1 189 ? 8.043 0.567 -17.353 1.00 91.56 189 THR A N 1
ATOM 1491 C CA . THR A 1 189 ? 6.736 0.269 -17.955 1.00 91.56 189 THR A CA 1
ATOM 1492 C C . THR A 1 189 ? 5.739 -0.211 -16.904 1.00 91.56 189 THR A C 1
ATOM 1494 O O . THR A 1 189 ? 4.622 0.296 -16.873 1.00 91.56 189 THR A O 1
ATOM 1497 N N . ASP A 1 190 ? 6.158 -1.110 -16.014 1.00 91.12 190 ASP A N 1
ATOM 1498 C CA . ASP A 1 190 ? 5.361 -1.591 -14.881 1.00 91.12 190 ASP A CA 1
ATOM 1499 C C . ASP A 1 190 ? 4.991 -0.442 -13.923 1.00 91.12 190 ASP A C 1
ATOM 1501 O O . ASP A 1 190 ? 3.818 -0.256 -13.616 1.00 91.12 190 ASP A O 1
ATOM 1505 N N . SER A 1 191 ? 5.949 0.421 -13.568 1.00 88.06 191 SER A N 1
ATOM 1506 C CA . SER A 1 191 ? 5.710 1.607 -12.732 1.00 88.06 191 SER A CA 1
ATOM 1507 C C . SER A 1 191 ? 4.663 2.552 -13.338 1.00 88.06 191 SER A C 1
ATOM 1509 O O . SER A 1 191 ? 3.693 2.907 -12.674 1.00 88.06 191 SER A O 1
ATOM 1511 N N . ARG A 1 192 ? 4.766 2.867 -14.641 1.00 89.88 192 ARG A N 1
ATOM 1512 C CA . ARG A 1 192 ? 3.755 3.684 -15.343 1.00 89.88 192 ARG A CA 1
ATOM 1513 C C . ARG A 1 192 ? 2.383 3.012 -15.419 1.00 89.88 192 ARG A C 1
ATOM 1515 O O . ARG A 1 192 ? 1.375 3.713 -15.439 1.00 89.88 192 ARG A O 1
ATOM 1522 N N . GLN A 1 193 ? 2.327 1.681 -15.477 1.00 91.06 193 GLN A N 1
ATOM 1523 C CA . GLN A 1 193 ? 1.067 0.937 -15.416 1.00 91.06 193 GLN A CA 1
ATOM 1524 C C . GLN A 1 193 ? 0.447 1.006 -14.016 1.00 91.06 193 GLN A C 1
ATOM 1526 O O . GLN A 1 193 ? -0.747 1.268 -13.912 1.00 91.06 193 GLN A O 1
ATOM 1531 N N . GLN A 1 194 ? 1.239 0.844 -12.951 1.00 90.69 194 GLN A N 1
ATOM 1532 C CA . GLN A 1 194 ? 0.753 0.979 -11.574 1.00 90.69 194 GLN A CA 1
ATOM 1533 C C . GLN A 1 194 ? 0.291 2.407 -11.261 1.00 90.69 194 GLN A C 1
ATOM 1535 O O . GLN A 1 194 ? -0.795 2.581 -10.712 1.00 90.69 194 GLN A O 1
ATOM 1540 N N . ASP A 1 195 ? 1.050 3.428 -11.675 1.00 88.06 195 ASP A N 1
ATOM 1541 C CA . ASP A 1 195 ? 0.629 4.830 -11.565 1.00 88.06 195 ASP A CA 1
ATOM 1542 C C . ASP A 1 195 ? -0.713 5.052 -12.289 1.00 88.06 195 ASP A C 1
ATOM 1544 O O . ASP A 1 195 ? -1.638 5.608 -11.703 1.00 88.06 195 ASP A O 1
ATOM 1548 N N . ALA A 1 196 ? -0.881 4.552 -13.520 1.00 88.06 196 ALA A N 1
ATOM 1549 C CA . ALA A 1 196 ? -2.127 4.702 -14.283 1.00 88.06 196 ALA A CA 1
ATOM 1550 C C . ALA A 1 196 ? -3.336 3.941 -13.694 1.00 88.06 196 ALA A C 1
ATOM 1552 O O . ALA A 1 196 ? -4.473 4.354 -13.911 1.00 88.06 196 ALA A O 1
ATOM 1553 N N . LEU A 1 197 ? -3.112 2.844 -12.962 1.00 88.19 197 LEU A N 1
ATOM 1554 C CA . LEU A 1 197 ? -4.163 2.081 -12.269 1.00 88.19 197 LEU A CA 1
ATOM 1555 C C . LEU A 1 197 ? -4.586 2.706 -10.928 1.00 88.19 197 LEU A C 1
ATOM 1557 O O . LEU A 1 197 ? -5.633 2.342 -10.388 1.00 88.19 197 LEU A O 1
ATOM 1561 N N . HIS A 1 198 ? -3.771 3.610 -10.377 1.00 83.50 198 HIS A N 1
ATOM 1562 C CA . HIS A 1 198 ? -3.916 4.133 -9.016 1.00 83.50 198 HIS A CA 1
ATOM 1563 C C . HIS A 1 198 ? -3.864 5.670 -8.903 1.00 83.50 198 HIS A C 1
ATOM 1565 O O . HIS A 1 198 ? -3.756 6.173 -7.779 1.00 83.50 198 HIS A O 1
ATOM 1571 N N . SER A 1 199 ? -3.953 6.378 -10.038 1.00 75.31 199 SER A N 1
ATOM 1572 C CA . SER A 1 199 ? -4.128 7.841 -10.150 1.00 75.31 199 SER A CA 1
ATOM 1573 C C . SER A 1 199 ? -5.569 8.299 -9.913 1.00 75.31 199 SER A C 1
ATOM 1575 O O . SER A 1 199 ? -6.494 7.489 -10.145 1.00 75.31 199 SER A O 1
#

Radius of gyration: 30.91 Å; chains: 1; bounding box: 78×120×39 Å

Secondary structure (DSSP, 8-state):
------------PPP------------PPPP---------------------PPPP-----PPP-PPPPPP-TT-HHHHHHHHHHHHHHHHHTSPTT----HHHHHHHTT--S---HHHHHHHHHSSTT-SSEEETTEEEPPPHHHHHHHHHHHHHHHHHHHHHHHHHHHH-GGGGG--HHHHHHHHHHHHHHHHHHH-

Sequence (199 aa):
LAVAPGVSAVSSAVPCFPLAQSSPTAVELPTVNDSRCQMVRPNSPTSNLQLSESPVGEPPRLPNPQPPMPPKYDNPQAIYERYVAARSAWYAAQAAGSIKTNQQYRRAMGLPLRYDKKSYEWCLDYKQMSRRFTTSSGSREWTKEEMMAYLDWSKAEDERIEAQVAMEMRTNPSTRRRGVTEIWKSIETDSRQQDALHS

Foldseek 3Di:
DDDDDDDDDDDPDDDDDDDDDDDDDDDDDDDDDDDDDDDDDDDDDDDDDDDDDDDDDDDDPDPDPDDPQPPFLLALVLLLVVVVVQLVVVVVPDDPPDDRDPQVVCVVVVHDSADDPVLLVCCQPDDDCHVWDQDPVGTHGDDRSSSSSSSRVVVVVVVVVVVVVVVCCVPPVPCVPDDPVVVVVVVVVVSVVSRVVRD

pLDDT: mean 72.43, std 23.15, range [32.41, 97.56]

Organism: Photinus pyralis (NCBI:txid7054)